Protein AF-0000000077597135 (afdb_homodimer)

Nearest PDB structures (foldseek):
  3i85-assembly1_A  TM=4.875E-01  e=4.427E-01  Homo sapiens
  2wvx-assembly2_B  TM=2.651E-01  e=6.153E-01  Bacteroides thetaiotaomicron VPI-5482
  4crp-assembly1_A  TM=3.997E-01  e=6.877E+00  Homo sapiens
  2wzs-assembly4_D  TM=1.995E-01  e=1.008E+00  Bacteroides thetaiotaomicron VPI-5482
  7n3t-assembly1_A  TM=2.647E-01  e=4.948E+00  Homo sapiens

Structure (mmCIF, N/CA/C/O backbone):
data_AF-0000000077597135-model_v1
#
loop_
_entity.id
_entity.type
_entity.pdbx_description
1 polymer 'Uncharacterized protein'
#
loop_
_atom_site.group_PDB
_atom_site.id
_atom_site.type_symbol
_atom_site.label_atom_id
_atom_site.label_alt_id
_atom_site.label_comp_id
_atom_site.label_asym_id
_atom_site.label_entity_id
_atom_site.label_seq_id
_atom_site.pdbx_PDB_ins_code
_atom_site.Cartn_x
_atom_site.Cartn_y
_atom_site.Cartn_z
_atom_site.occupancy
_atom_site.B_iso_or_equiv
_atom_site.auth_seq_id
_atom_site.auth_comp_id
_atom_site.auth_asym_id
_atom_site.auth_atom_id
_atom_site.pdbx_PDB_model_num
ATOM 1 N N . MET A 1 1 ? 8.07 -33.656 -17.906 1 33.97 1 MET A N 1
ATOM 2 C CA . MET A 1 1 ? 7.16 -32.625 -17.469 1 33.97 1 MET A CA 1
ATOM 3 C C . MET A 1 1 ? 7.258 -32.406 -15.953 1 33.97 1 MET A C 1
ATOM 5 O O . MET A 1 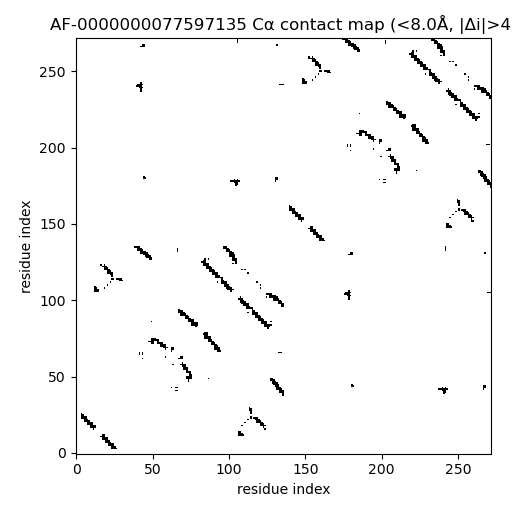1 ? 6.875 -33.281 -15.18 1 33.97 1 MET A O 1
ATOM 9 N N . SER A 1 2 ? 8.336 -31.828 -15.367 1 39.75 2 SER A N 1
ATOM 10 C CA . SER A 1 2 ? 8.602 -31.781 -13.938 1 39.75 2 SER A CA 1
ATOM 11 C C . SER A 1 2 ? 7.395 -31.25 -13.164 1 39.75 2 SER A C 1
ATOM 13 O O . SER A 1 2 ? 6.871 -30.188 -13.484 1 39.75 2 SER A O 1
ATOM 15 N N . THR A 1 3 ? 6.43 -32.031 -12.875 1 44.88 3 THR A N 1
ATOM 16 C CA . THR A 1 3 ? 5.18 -31.719 -12.195 1 44.88 3 THR A CA 1
ATOM 17 C C . THR A 1 3 ? 5.43 -30.844 -10.969 1 44.88 3 THR A C 1
ATOM 19 O O . THR A 1 3 ? 6.043 -31.297 -10 1 44.88 3 THR A O 1
ATOM 22 N N . ASP A 1 4 ? 5.664 -29.578 -11.195 1 57.22 4 ASP A N 1
ATOM 23 C CA . ASP A 1 4 ? 5.969 -28.766 -10.016 1 57.22 4 ASP A CA 1
ATOM 24 C C . ASP A 1 4 ? 5.004 -29.078 -8.875 1 57.22 4 ASP A C 1
ATOM 26 O O . ASP A 1 4 ? 3.789 -29.094 -9.07 1 57.22 4 ASP A O 1
ATOM 30 N N . ASP A 1 5 ? 5.516 -29.75 -7.957 1 81.44 5 ASP A N 1
ATOM 31 C CA . ASP A 1 5 ? 4.754 -29.953 -6.73 1 81.44 5 ASP A CA 1
ATOM 32 C C . ASP A 1 5 ? 4.434 -28.625 -6.051 1 81.44 5 ASP A C 1
ATOM 34 O O . ASP A 1 5 ? 5.211 -27.672 -6.145 1 81.44 5 ASP A O 1
ATOM 38 N N . PHE A 1 6 ? 3.195 -28.297 -5.867 1 87.25 6 PHE A N 1
ATOM 39 C CA . PHE A 1 6 ? 2.771 -27.094 -5.172 1 87.25 6 PHE A CA 1
ATOM 40 C C . PHE A 1 6 ? 2.332 -27.406 -3.75 1 87.25 6 PHE A C 1
ATOM 42 O O . PHE A 1 6 ? 1.873 -28.516 -3.469 1 87.25 6 PHE A O 1
ATOM 49 N N . GLN A 1 7 ? 2.67 -26.453 -2.934 1 90.06 7 GLN A N 1
ATOM 50 C CA . GLN A 1 7 ? 2.164 -26.5 -1.566 1 90.06 7 GLN A CA 1
ATOM 51 C C . GLN A 1 7 ? 1.221 -25.328 -1.296 1 90.06 7 GLN A C 1
ATOM 53 O O . GLN A 1 7 ? 1.381 -24.25 -1.868 1 90.06 7 GLN A O 1
ATOM 58 N N . THR A 1 8 ? 0.261 -25.594 -0.458 1 93.06 8 THR A N 1
ATOM 59 C CA . THR A 1 8 ? -0.712 -24.562 -0.101 1 93.06 8 THR A CA 1
ATOM 60 C C . THR A 1 8 ? -0.617 -24.219 1.383 1 93.06 8 THR A C 1
ATOM 62 O O . THR A 1 8 ? -0.388 -25.109 2.215 1 93.06 8 THR A O 1
ATOM 65 N N . GLU A 1 9 ? -0.699 -22.984 1.687 1 93.75 9 GLU A N 1
ATOM 66 C CA . GLU A 1 9 ? -0.714 -22.469 3.055 1 93.75 9 GLU A CA 1
ATOM 67 C C . GLU A 1 9 ? -1.847 -21.469 3.256 1 93.75 9 GLU A C 1
ATOM 69 O O . GLU A 1 9 ? -2.115 -20.641 2.379 1 93.75 9 GLU A O 1
ATOM 74 N N . THR A 1 10 ? -2.543 -21.562 4.398 1 95.62 10 THR A N 1
ATOM 75 C CA . THR A 1 10 ? -3.58 -20.594 4.742 1 95.62 10 THR A CA 1
ATOM 76 C C . THR A 1 10 ? -3.066 -19.594 5.766 1 95.62 10 THR A C 1
ATOM 78 O O . THR A 1 10 ? -2.342 -19.953 6.695 1 95.62 10 THR A O 1
ATOM 81 N N . ALA A 1 11 ? -3.395 -18.375 5.594 1 95.75 11 ALA A N 1
ATOM 82 C CA . ALA A 1 11 ? -2.982 -17.281 6.477 1 95.75 11 ALA A CA 1
ATOM 83 C C . ALA A 1 11 ? -4.109 -16.266 6.668 1 95.75 11 ALA A C 1
ATOM 85 O O . ALA A 1 11 ? -5.156 -16.375 6.02 1 95.75 11 ALA A O 1
ATOM 86 N N . LEU A 1 12 ? -3.959 -15.344 7.621 1 95.81 12 LEU A N 1
ATOM 87 C CA . LEU A 1 12 ? -4.867 -14.227 7.816 1 95.81 12 LEU A CA 1
ATOM 88 C C . LEU A 1 12 ? -4.289 -12.945 7.223 1 95.81 12 LEU A C 1
ATOM 90 O O . LEU A 1 12 ? -3.092 -12.68 7.359 1 95.81 12 LEU A O 1
ATOM 94 N N . SER A 1 13 ? -5.16 -12.227 6.543 1 95.94 13 SER A N 1
ATOM 95 C CA . SER A 1 13 ? -4.766 -10.93 6 1 95.94 13 SER A CA 1
ATOM 96 C C . SER A 1 13 ? -4.664 -9.875 7.102 1 95.94 13 SER A C 1
ATOM 98 O O . SER A 1 13 ? -4.918 -10.172 8.273 1 95.94 13 SER A O 1
ATOM 100 N N . SER A 1 14 ? -4.203 -8.602 6.676 1 93.38 14 SER A N 1
ATOM 101 C CA . SER A 1 14 ? -4.043 -7.52 7.645 1 93.38 14 SER A CA 1
ATOM 102 C C . SER A 1 14 ? -5.379 -7.137 8.273 1 93.38 14 SER A C 1
ATOM 104 O O . SER A 1 14 ? -5.418 -6.562 9.359 1 93.38 14 SER A O 1
ATOM 106 N N . LYS A 1 15 ? -6.516 -7.398 7.598 1 93.75 15 LYS A N 1
ATOM 107 C CA . LYS A 1 15 ? -7.832 -7.074 8.133 1 93.75 15 LYS A CA 1
ATOM 108 C C . LYS A 1 15 ? -8.508 -8.305 8.727 1 93.75 15 LYS A C 1
ATOM 110 O O . LYS A 1 15 ? -9.711 -8.289 9.008 1 93.75 15 LYS A O 1
ATOM 115 N N . GLY A 1 16 ? -7.801 -9.391 8.742 1 95.12 16 GLY A N 1
ATOM 116 C CA . GLY A 1 16 ? -8.273 -10.578 9.438 1 95.12 16 GLY A CA 1
ATOM 117 C C . GLY A 1 16 ? -9.023 -11.539 8.531 1 95.12 16 GLY A C 1
ATOM 118 O O . GLY A 1 16 ? -9.664 -12.477 9.008 1 95.12 16 GLY A O 1
ATOM 119 N N . ASN A 1 17 ? -9.016 -11.359 7.297 1 95.5 17 ASN A N 1
ATOM 120 C CA . ASN A 1 17 ? -9.641 -12.281 6.355 1 95.5 17 ASN A CA 1
ATOM 121 C C . ASN A 1 17 ? -8.719 -13.445 6.012 1 95.5 17 ASN A C 1
ATOM 123 O O . ASN A 1 17 ? -7.523 -13.25 5.773 1 95.5 17 ASN A O 1
ATOM 127 N N . GLU A 1 18 ? -9.273 -14.609 6.027 1 96.06 18 GLU A N 1
ATOM 128 C CA . GLU A 1 18 ? -8.492 -15.773 5.629 1 96.06 18 GLU A CA 1
ATOM 129 C C . GLU A 1 18 ? -8.164 -15.734 4.137 1 96.06 18 GLU A C 1
ATOM 131 O O . GLU A 1 18 ? -9.008 -15.359 3.322 1 96.06 18 GLU A O 1
ATOM 136 N N . TYR A 1 19 ? -6.984 -16.094 3.766 1 97.75 19 TYR A N 1
ATOM 137 C CA . TYR A 1 19 ? -6.574 -16.266 2.377 1 97.75 19 TYR A CA 1
ATOM 138 C C . TYR A 1 19 ? -5.59 -17.422 2.244 1 97.75 19 TYR A C 1
ATOM 140 O O . TYR A 1 19 ? -5.039 -17.891 3.24 1 97.75 19 TYR A O 1
ATOM 148 N N . THR A 1 20 ? -5.469 -17.984 1.049 1 97.19 20 THR A N 1
ATOM 149 C CA . THR A 1 20 ? -4.652 -19.172 0.819 1 97.19 20 THR A CA 1
ATOM 150 C C . THR A 1 20 ? -3.57 -18.891 -0.221 1 97.19 20 THR A C 1
ATOM 152 O O . THR A 1 20 ? -3.842 -18.281 -1.258 1 97.19 20 THR A O 1
ATOM 155 N N . ILE A 1 21 ? -2.365 -19.297 0.058 1 97 21 ILE A N 1
ATOM 156 C CA . ILE A 1 21 ? -1.214 -19.156 -0.825 1 97 21 ILE A CA 1
ATOM 157 C C . ILE A 1 21 ? -0.826 -20.516 -1.405 1 97 21 ILE A C 1
ATOM 159 O O . ILE A 1 21 ? -0.807 -21.516 -0.691 1 97 21 ILE A O 1
ATOM 163 N N . THR A 1 22 ? -0.565 -20.562 -2.654 1 95.38 22 THR A N 1
ATOM 164 C CA . THR A 1 22 ? -0.023 -21.734 -3.334 1 95.38 22 THR A CA 1
ATOM 165 C C . THR A 1 22 ? 1.339 -21.422 -3.947 1 95.38 22 THR A C 1
ATOM 167 O O . THR A 1 22 ? 1.481 -20.453 -4.691 1 95.38 22 THR A O 1
ATOM 170 N N . ARG A 1 23 ? 2.34 -22.172 -3.607 1 92.88 23 ARG A N 1
ATOM 171 C CA . ARG A 1 23 ? 3.709 -21.953 -4.059 1 92.88 23 ARG A CA 1
ATOM 172 C C . ARG A 1 23 ? 4.305 -23.25 -4.633 1 92.88 23 ARG A C 1
ATOM 174 O O . ARG A 1 23 ? 3.947 -24.344 -4.211 1 92.88 23 ARG A O 1
ATOM 181 N N . PRO A 1 24 ? 5.184 -23.094 -5.621 1 89.25 24 PRO A N 1
ATOM 182 C CA . PRO A 1 24 ? 5.895 -24.297 -6.074 1 89.25 24 PRO A CA 1
ATOM 183 C C . PRO A 1 24 ? 6.844 -24.844 -5.016 1 89.25 24 PRO A C 1
ATOM 185 O O . PRO A 1 24 ? 7.359 -24.094 -4.188 1 89.25 24 PRO A O 1
ATOM 188 N N . VAL A 1 25 ? 6.855 -26.234 -5.016 1 79.94 25 VAL A N 1
ATOM 189 C CA . VAL A 1 25 ? 7.793 -26.891 -4.117 1 79.94 25 VAL A CA 1
ATOM 190 C C . VAL A 1 25 ? 8.789 -27.719 -4.93 1 79.94 25 VAL A C 1
ATOM 192 O O . VAL A 1 25 ? 8.508 -28.094 -6.074 1 79.94 25 VAL A O 1
ATOM 195 N N . GLY A 1 26 ? 10.016 -28.156 -4.371 1 71.5 26 GLY A N 1
ATOM 196 C CA . GLY A 1 26 ? 10.953 -29.109 -4.918 1 71.5 26 GLY A CA 1
ATOM 197 C C . GLY A 1 26 ? 11.992 -28.484 -5.828 1 71.5 26 GLY A C 1
ATOM 198 O O . GLY A 1 26 ? 12.953 -29.141 -6.23 1 71.5 26 GLY A O 1
ATOM 199 N N . GLY A 1 27 ? 11.672 -27.391 -6.301 1 59.47 27 GLY A N 1
ATOM 200 C CA . GLY A 1 27 ? 12.75 -26.828 -7.098 1 59.47 27 GLY A CA 1
ATOM 201 C C . GLY A 1 27 ? 13.93 -26.359 -6.266 1 59.47 27 GLY A C 1
ATOM 202 O O . GLY A 1 27 ? 13.883 -26.422 -5.035 1 59.47 27 GLY A O 1
ATOM 203 N N . GLU A 1 28 ? 15.062 -26.609 -6.785 1 52.44 28 GLU A N 1
ATOM 204 C CA . GLU A 1 28 ? 16.219 -26.078 -6.082 1 52.44 28 GLU A CA 1
ATOM 205 C C . GLU A 1 28 ? 15.914 -24.734 -5.434 1 52.44 28 GLU A C 1
ATOM 207 O O . GLU A 1 28 ? 15.445 -23.812 -6.109 1 52.44 28 GLU A O 1
ATOM 212 N N . VAL A 1 29 ? 15.242 -25.047 -4.172 1 51.66 29 VAL A N 1
ATOM 213 C CA . VAL A 1 29 ? 15.258 -23.781 -3.461 1 51.66 29 VAL A CA 1
ATOM 214 C C . VAL A 1 29 ? 16.531 -23.016 -3.797 1 51.66 29 VAL A C 1
ATOM 216 O O . VAL A 1 29 ? 17.641 -23.547 -3.666 1 51.66 29 VAL A O 1
ATOM 219 N N . VAL A 1 30 ? 16.5 -22.672 -4.938 1 42.66 30 VAL A N 1
ATOM 220 C CA . VAL A 1 30 ? 17.719 -21.906 -5.148 1 42.66 30 VAL A CA 1
ATOM 221 C C . VAL A 1 30 ? 17.969 -20.969 -3.957 1 42.66 30 VAL A C 1
ATOM 223 O O . VAL A 1 30 ? 17.141 -20.094 -3.672 1 42.66 30 VAL A O 1
ATOM 226 N N . ASN A 1 31 ? 18.109 -21.797 -2.863 1 40.84 31 ASN A N 1
ATOM 227 C CA . ASN A 1 31 ? 18.672 -20.938 -1.812 1 40.84 31 ASN A CA 1
ATOM 228 C C . ASN A 1 31 ? 19.578 -19.859 -2.387 1 40.84 31 ASN A C 1
ATOM 230 O O . ASN A 1 31 ? 20.672 -19.625 -1.881 1 40.84 31 ASN A O 1
ATOM 234 N N . SER A 1 32 ? 19.719 -20.156 -3.713 1 37.94 32 SER A N 1
ATOM 235 C CA . SER A 1 32 ? 20.688 -19.125 -4.086 1 37.94 32 SER A CA 1
ATOM 236 C C . SER A 1 32 ? 20.406 -17.812 -3.344 1 37.94 32 SER A C 1
ATOM 238 O O . SER A 1 32 ? 19.422 -17.125 -3.623 1 37.94 32 SER A O 1
ATOM 240 N N . PHE A 1 33 ? 20.375 -18.016 -2.076 1 37.28 33 PHE A N 1
ATOM 241 C CA . PHE A 1 33 ? 20.781 -16.766 -1.444 1 37.28 33 PHE A CA 1
ATOM 242 C C . PHE A 1 33 ? 21.688 -15.969 -2.363 1 37.28 33 PHE A C 1
ATOM 244 O O . PHE A 1 33 ? 22.875 -15.797 -2.076 1 37.28 33 PHE A O 1
ATOM 251 N N . SER A 1 34 ? 22.031 -16.734 -3.551 1 37.62 34 SER A N 1
ATOM 252 C CA . SER A 1 34 ? 23.109 -16.094 -4.293 1 37.62 34 SER A CA 1
ATOM 253 C C . SER A 1 34 ? 23.234 -14.617 -3.924 1 37.62 34 SER A C 1
ATOM 255 O O . SER A 1 34 ? 22.359 -14.062 -3.26 1 37.62 34 SER A O 1
ATOM 257 N N . SER A 1 35 ? 24.062 -14.008 -4.977 1 34.12 35 SER A N 1
ATOM 258 C CA . SER A 1 35 ? 24.609 -12.664 -4.84 1 34.12 35 SER A CA 1
ATOM 259 C C . SER A 1 35 ? 23.578 -11.711 -4.234 1 34.12 35 SER A C 1
ATOM 261 O O . SER A 1 35 ? 22.391 -11.844 -4.484 1 34.12 35 SER A O 1
ATOM 263 N N . SER A 1 36 ? 23.75 -11.43 -3.043 1 35.81 36 SER A N 1
ATOM 264 C CA . SER A 1 36 ? 23.375 -10.18 -2.391 1 35.81 36 SER A CA 1
ATOM 265 C C . SER A 1 36 ? 22.797 -9.188 -3.393 1 35.81 36 SER A C 1
ATOM 267 O O . SER A 1 36 ? 22.922 -7.977 -3.211 1 35.81 36 SER A O 1
ATOM 269 N N . ASN A 1 37 ? 22.844 -9.586 -4.562 1 43.38 37 ASN A N 1
ATOM 270 C CA . ASN A 1 37 ? 22.375 -8.422 -5.312 1 43.38 37 ASN A CA 1
ATOM 271 C C . ASN A 1 37 ? 21.156 -7.777 -4.656 1 43.38 37 ASN A C 1
ATOM 273 O O . ASN A 1 37 ? 20.156 -8.445 -4.426 1 43.38 37 ASN A O 1
ATOM 277 N N . SER A 1 38 ? 21.438 -7.027 -3.662 1 56.75 38 SER A N 1
ATOM 278 C CA . SER A 1 38 ? 20.797 -6.121 -2.715 1 56.75 38 SER A CA 1
ATOM 279 C C . SER A 1 38 ? 19.406 -5.723 -3.189 1 56.75 38 SER A C 1
ATOM 281 O O . SER A 1 38 ? 19.234 -4.719 -3.887 1 56.75 38 SER A O 1
ATOM 283 N N . LYS A 1 39 ? 18.625 -6.828 -3.436 1 80.81 39 LYS A N 1
ATOM 284 C CA . LYS A 1 39 ? 17.266 -6.43 -3.803 1 80.81 39 LYS A CA 1
ATOM 285 C C . LYS A 1 39 ? 16.797 -5.246 -2.959 1 80.81 39 LYS A C 1
ATOM 287 O O . LYS A 1 39 ? 16.969 -5.242 -1.738 1 80.81 39 LYS A O 1
ATOM 292 N N . GLU A 1 40 ? 16.5 -4.289 -3.736 1 92.06 40 GLU A N 1
ATOM 293 C CA . GLU A 1 40 ? 15.984 -3.102 -3.064 1 92.06 40 GLU A CA 1
ATOM 294 C C . GLU A 1 40 ? 14.5 -3.254 -2.738 1 92.06 40 GLU A C 1
ATOM 296 O O . GLU A 1 40 ? 13.727 -3.734 -3.566 1 92.06 40 GLU A O 1
ATOM 301 N N . ASN A 1 41 ? 14.195 -3.012 -1.422 1 96.19 41 ASN A N 1
ATOM 302 C CA . ASN A 1 41 ? 12.773 -2.926 -1.103 1 96.19 41 ASN A CA 1
ATOM 303 C C . ASN A 1 41 ? 12.047 -1.97 -2.041 1 96.19 41 ASN A C 1
ATOM 305 O O . ASN A 1 41 ? 12.641 -1.019 -2.551 1 96.19 41 ASN A O 1
ATOM 309 N N . PHE A 1 42 ? 10.789 -2.252 -2.27 1 98.12 42 PHE A N 1
ATOM 310 C CA . PHE A 1 42 ? 10.07 -1.408 -3.221 1 98.12 42 PHE A CA 1
ATOM 311 C C . PHE A 1 42 ? 8.609 -1.25 -2.814 1 98.12 42 PHE A C 1
ATOM 313 O O . PHE A 1 42 ? 8.102 -2.018 -1.995 1 98.12 42 PHE A O 1
ATOM 320 N N . GLY A 1 43 ? 7.988 -0.273 -3.293 1 98.56 43 GLY A N 1
ATOM 321 C CA . GLY A 1 43 ? 6.551 -0.066 -3.406 1 98.56 43 GLY A CA 1
ATOM 322 C C . GLY A 1 43 ? 6.133 0.464 -4.766 1 98.56 43 GLY A C 1
ATOM 323 O O . GLY A 1 43 ? 6.746 1.395 -5.289 1 98.56 43 GLY A O 1
ATOM 324 N N . ILE A 1 44 ? 5.09 -0.165 -5.324 1 98.81 44 ILE A N 1
ATOM 325 C CA . ILE A 1 44 ? 4.688 0.256 -6.664 1 98.81 44 ILE A CA 1
ATOM 326 C C . ILE A 1 44 ? 3.172 0.137 -6.809 1 98.81 44 ILE A C 1
ATOM 328 O O . ILE A 1 44 ? 2.572 -0.836 -6.344 1 98.81 44 ILE A O 1
ATOM 332 N N . SER A 1 45 ? 2.594 1.171 -7.383 1 98.75 45 SER A N 1
ATOM 333 C CA . SER A 1 45 ? 1.171 1.136 -7.703 1 98.75 45 SER A CA 1
ATOM 334 C C . SER A 1 45 ? 0.902 0.289 -8.945 1 98.75 45 SER A C 1
ATOM 336 O O . SER A 1 45 ? 1.662 0.34 -9.914 1 98.75 45 SER A O 1
ATOM 338 N N . VAL A 1 46 ? -0.153 -0.436 -8.906 1 98.75 46 VAL A N 1
ATOM 339 C CA . VAL A 1 46 ? -0.657 -1.205 -10.039 1 98.75 46 VAL A CA 1
ATOM 340 C C . VAL A 1 46 ? -2.176 -1.067 -10.125 1 98.75 46 VAL A C 1
ATOM 342 O O . VAL A 1 46 ? -2.795 -0.421 -9.281 1 98.75 46 VAL A O 1
ATOM 345 N N . VAL A 1 47 ? -2.754 -1.465 -11.219 1 98.25 47 VAL A N 1
ATOM 346 C CA . VAL A 1 47 ? -4.195 -1.632 -11.359 1 98.25 47 VAL A CA 1
ATOM 347 C C . VAL A 1 47 ? -4.5 -2.986 -11.992 1 98.25 47 VAL A C 1
ATOM 349 O O . VAL A 1 47 ? -4.559 -3.105 -13.219 1 98.25 47 VAL A O 1
ATOM 352 N N . TRP A 1 48 ? -4.574 -3.943 -11.172 1 98.31 48 TRP A N 1
ATOM 353 C CA . TRP A 1 48 ? -4.898 -5.293 -11.617 1 98.31 48 TRP A CA 1
ATOM 354 C C . TRP A 1 48 ? -6.352 -5.641 -11.297 1 98.31 48 TRP A C 1
ATOM 356 O O . TRP A 1 48 ? -6.668 -6.008 -10.164 1 98.31 48 TRP A O 1
ATOM 366 N N . LYS A 1 49 ? -7.18 -5.641 -12.25 1 97.81 49 LYS A N 1
ATOM 367 C CA . LYS A 1 49 ? -8.609 -5.898 -12.094 1 97.81 49 LYS A CA 1
ATOM 368 C C . LYS A 1 49 ? -8.922 -7.379 -12.289 1 97.81 49 LYS A C 1
ATOM 370 O O . LYS A 1 49 ? -8.297 -8.055 -13.109 1 97.81 49 LYS A O 1
ATOM 375 N N . PRO A 1 50 ? -9.883 -7.789 -11.492 1 96.94 50 PRO A N 1
ATOM 376 C CA . PRO A 1 50 ? -10.336 -9.156 -11.766 1 96.94 50 PRO A CA 1
ATOM 377 C C . PRO A 1 50 ? -10.812 -9.344 -13.203 1 96.94 50 PRO A C 1
ATOM 379 O O . PRO A 1 50 ? -11.453 -8.453 -13.766 1 96.94 50 PRO A O 1
ATOM 382 N N . GLN A 1 51 ? -10.383 -10.43 -13.742 1 92.38 51 GLN A N 1
ATOM 383 C CA . GLN A 1 51 ? -10.734 -10.766 -15.117 1 92.38 51 GLN A CA 1
ATOM 384 C C . GLN A 1 51 ? -11.703 -11.945 -15.164 1 92.38 51 GLN A C 1
ATOM 386 O O . GLN A 1 51 ? -11.734 -12.766 -14.242 1 92.38 51 GLN A O 1
ATOM 391 N N . GLY A 1 52 ? -12.531 -11.93 -16.172 1 82.62 52 GLY A N 1
ATOM 392 C CA . GLY A 1 52 ? -13.383 -13.078 -16.406 1 82.62 52 GLY A CA 1
ATOM 393 C C . GLY A 1 52 ? -12.648 -14.242 -17.047 1 82.62 52 GLY A C 1
ATOM 394 O O . GLY A 1 52 ? -13.078 -15.391 -16.938 1 82.62 52 GLY A O 1
ATOM 395 N N . SER A 1 53 ? -11.539 -13.836 -17.703 1 78.06 53 SER A N 1
ATOM 396 C CA . SER A 1 53 ? -10.766 -14.867 -18.391 1 78.06 53 SER A CA 1
ATOM 397 C C . SER A 1 53 ? -9.492 -15.203 -17.625 1 78.06 53 SER A C 1
ATOM 399 O O . SER A 1 53 ? -9 -14.391 -16.844 1 78.06 53 SER A O 1
ATOM 401 N N . ALA A 1 54 ? -9.062 -16.391 -17.859 1 81.19 54 ALA A N 1
ATOM 402 C CA . ALA A 1 54 ? -7.859 -16.891 -17.188 1 81.19 54 ALA A CA 1
ATOM 403 C C . ALA A 1 54 ? -6.621 -16.656 -18.047 1 81.19 54 ALA A C 1
ATOM 405 O O . ALA A 1 54 ? -5.707 -17.484 -18.062 1 81.19 54 ALA A O 1
ATOM 406 N N . GLU A 1 55 ? -6.637 -15.547 -18.781 1 93.56 55 GLU A N 1
ATOM 407 C CA . GLU A 1 55 ? -5.449 -15.289 -19.594 1 93.56 55 GLU A CA 1
ATOM 408 C C . GLU A 1 55 ? -4.402 -14.508 -18.812 1 93.56 55 GLU A C 1
ATOM 410 O O . GLU A 1 55 ? -4.738 -13.594 -18.062 1 93.56 55 GLU A O 1
ATOM 415 N N . TRP A 1 56 ? -3.188 -14.945 -19.031 1 97.56 56 TRP A N 1
ATOM 416 C CA . TRP A 1 56 ? -2.064 -14.219 -18.453 1 97.56 56 TRP A CA 1
ATOM 417 C C . TRP A 1 56 ? -1.905 -12.844 -19.109 1 97.56 56 TRP A C 1
ATOM 419 O O . TRP A 1 56 ? -2.041 -12.711 -20.312 1 97.56 56 TRP A O 1
ATOM 429 N N . ILE A 1 57 ? -1.617 -11.844 -18.344 1 97.44 57 ILE A N 1
ATOM 430 C CA . ILE A 1 57 ? -1.294 -10.492 -18.781 1 97.44 57 ILE A CA 1
ATOM 431 C C . ILE A 1 57 ? 0.167 -10.18 -18.469 1 97.44 57 ILE A C 1
ATOM 433 O O . ILE A 1 57 ? 0.606 -10.336 -17.328 1 97.44 57 ILE A O 1
ATOM 437 N N . HIS A 1 58 ? 0.929 -9.805 -19.438 1 98.19 58 HIS A N 1
ATOM 438 C CA . HIS A 1 58 ? 2.311 -9.398 -19.203 1 98.19 58 HIS A CA 1
ATOM 439 C C . HIS A 1 58 ? 2.375 -8.023 -18.547 1 98.19 58 HIS A C 1
ATOM 441 O O . HIS A 1 58 ? 1.665 -7.105 -18.953 1 98.19 58 HIS A O 1
ATOM 447 N N . THR A 1 59 ? 3.221 -7.949 -17.531 1 98.38 59 THR A N 1
ATOM 448 C CA . THR A 1 59 ? 3.334 -6.684 -16.812 1 98.38 59 THR A CA 1
ATOM 449 C C . THR A 1 59 ? 4.164 -5.684 -17.625 1 98.38 59 THR A C 1
ATOM 451 O O . THR A 1 59 ? 5.035 -6.078 -18.406 1 98.38 59 THR A O 1
ATOM 454 N N . PRO A 1 60 ? 3.867 -4.375 -17.453 1 98.12 60 PRO A N 1
ATOM 455 C CA . PRO A 1 60 ? 4.738 -3.377 -18.078 1 98.12 60 PRO A CA 1
ATOM 456 C C . PRO A 1 60 ? 6.168 -3.426 -17.531 1 98.12 60 PRO A C 1
ATOM 458 O O . PRO A 1 60 ? 6.414 -4 -16.469 1 98.12 60 PRO A O 1
ATOM 461 N N . GLN A 1 61 ? 7.098 -2.877 -18.266 1 97.62 61 GLN A N 1
ATOM 462 C CA . GLN A 1 61 ? 8.523 -2.906 -17.953 1 97.62 61 GLN A CA 1
ATOM 463 C C . GLN A 1 61 ? 8.789 -2.4 -16.531 1 97.62 61 GLN A C 1
ATOM 465 O O . GLN A 1 61 ? 9.633 -2.945 -15.828 1 97.62 61 GLN A O 1
ATOM 470 N N . GLU A 1 62 ? 8.094 -1.354 -16.156 1 97.62 62 GLU A N 1
ATOM 471 C CA . GLU A 1 62 ? 8.297 -0.763 -14.836 1 97.62 62 GLU A CA 1
ATOM 472 C C . GLU A 1 62 ? 8.016 -1.771 -13.727 1 97.62 62 GLU A C 1
ATOM 474 O O . GLU A 1 62 ? 8.758 -1.855 -12.75 1 97.62 62 GLU A O 1
ATOM 479 N N . VAL A 1 63 ? 6.938 -2.512 -13.844 1 98.38 63 VAL A N 1
ATOM 480 C CA . VAL A 1 63 ? 6.582 -3.514 -12.844 1 98.38 63 VAL A CA 1
ATOM 481 C C . VAL A 1 63 ? 7.609 -4.641 -12.852 1 98.38 63 VAL A C 1
ATOM 483 O O . VAL A 1 63 ? 8.023 -5.121 -11.789 1 98.38 63 VAL A O 1
ATOM 486 N N . HIS A 1 64 ? 8 -5.055 -14.008 1 96.94 64 HIS A N 1
ATOM 487 C CA . HIS A 1 64 ? 9.023 -6.086 -14.125 1 96.94 64 HIS A CA 1
ATOM 488 C C . HIS A 1 64 ? 10.305 -5.672 -13.406 1 96.94 64 HIS A C 1
ATOM 490 O O . HIS A 1 64 ? 10.836 -6.422 -12.586 1 96.94 64 HIS A O 1
ATOM 496 N N . GLU A 1 65 ? 10.766 -4.492 -13.672 1 96.69 65 GLU A N 1
ATOM 497 C CA . GLU A 1 65 ? 12.039 -4.02 -13.156 1 96.69 65 GLU A CA 1
ATOM 498 C C . GLU A 1 65 ? 11.961 -3.76 -11.648 1 96.69 65 GLU A C 1
ATOM 500 O O . GLU A 1 65 ? 12.922 -4.012 -10.922 1 96.69 65 GLU A O 1
ATOM 505 N N . THR A 1 66 ? 10.82 -3.23 -11.242 1 97.69 66 THR A N 1
ATOM 506 C CA . THR A 1 66 ? 10.688 -2.828 -9.844 1 97.69 66 THR A CA 1
ATOM 507 C C . THR A 1 66 ? 10.305 -4.02 -8.969 1 97.69 66 THR A C 1
ATOM 509 O O . THR A 1 66 ? 10.93 -4.27 -7.938 1 97.69 66 THR A O 1
ATOM 512 N N . ALA A 1 67 ? 9.328 -4.801 -9.375 1 98.25 67 ALA A N 1
ATOM 513 C CA . ALA A 1 67 ? 8.734 -5.828 -8.523 1 98.25 67 ALA A CA 1
ATOM 514 C C . ALA A 1 67 ? 9.172 -7.223 -8.961 1 98.25 67 ALA A C 1
ATOM 516 O O . ALA A 1 67 ? 8.875 -8.211 -8.289 1 98.25 67 ALA A O 1
ATOM 517 N N . ALA A 1 68 ? 9.805 -7.332 -10.133 1 97.88 68 ALA A N 1
ATOM 518 C CA . ALA A 1 68 ? 10.266 -8.609 -10.672 1 97.88 68 ALA A CA 1
ATOM 519 C C . ALA A 1 68 ? 9.094 -9.562 -10.898 1 97.88 68 ALA A C 1
ATOM 521 O O . ALA A 1 68 ? 9.211 -10.766 -10.672 1 97.88 68 ALA A O 1
ATOM 522 N N . ILE A 1 69 ? 7.98 -9.031 -11.234 1 98.06 69 ILE A N 1
ATOM 523 C CA . ILE A 1 69 ? 6.828 -9.812 -11.664 1 98.06 69 ILE A CA 1
ATOM 524 C C . ILE A 1 69 ? 6.617 -9.641 -13.164 1 98.06 69 ILE A C 1
ATOM 526 O O . ILE A 1 69 ? 6.418 -8.523 -13.648 1 98.06 69 ILE A O 1
ATOM 530 N N . THR A 1 70 ? 6.633 -10.695 -13.891 1 98.56 70 THR A N 1
ATOM 531 C CA . THR A 1 70 ? 6.664 -10.586 -15.352 1 98.56 70 THR A CA 1
ATOM 532 C C . THR A 1 70 ? 5.258 -10.727 -15.93 1 98.56 70 THR A C 1
ATOM 534 O O . THR A 1 70 ? 4.988 -10.258 -17.031 1 98.56 70 THR A O 1
ATOM 537 N N . ARG A 1 71 ? 4.395 -11.406 -15.219 1 98.44 71 ARG A N 1
ATOM 538 C CA . ARG A 1 71 ? 3.014 -11.586 -15.648 1 98.44 71 ARG A CA 1
ATOM 539 C C . ARG A 1 71 ? 2.104 -11.906 -14.469 1 98.44 71 ARG A C 1
ATOM 541 O O . ARG A 1 71 ? 2.574 -12.344 -13.422 1 98.44 71 ARG A O 1
ATOM 548 N N . TYR A 1 72 ? 0.83 -11.656 -14.734 1 98.31 72 TYR A N 1
ATOM 549 C CA . TYR A 1 72 ? -0.185 -11.953 -13.727 1 98.31 72 TYR A CA 1
ATOM 550 C C . TYR A 1 72 ? -1.512 -12.32 -14.383 1 98.31 72 TYR A C 1
ATOM 552 O O . TYR A 1 72 ? -1.706 -12.078 -15.578 1 98.31 72 TYR A O 1
ATOM 560 N N . LYS A 1 73 ? -2.359 -12.906 -13.688 1 97.62 73 LYS A N 1
ATOM 561 C CA . LYS A 1 73 ? -3.783 -13.023 -13.984 1 97.62 73 LYS A CA 1
ATOM 562 C C . LYS A 1 73 ? -4.613 -13.023 -12.703 1 97.62 73 LYS A C 1
ATOM 564 O O . LYS A 1 73 ? -4.281 -13.727 -11.742 1 97.62 73 LYS A O 1
ATOM 569 N N . LEU A 1 74 ? -5.578 -12.219 -12.68 1 98.12 74 LEU A N 1
ATOM 570 C CA . LEU A 1 74 ? -6.508 -12.133 -11.562 1 98.12 74 LEU A CA 1
ATOM 571 C C . LEU A 1 74 ? -7.887 -12.648 -11.961 1 98.12 74 LEU A C 1
ATOM 573 O O . LEU A 1 74 ? -8.641 -11.953 -12.656 1 98.12 74 LEU A O 1
ATOM 577 N N . VAL A 1 75 ? -8.188 -13.797 -11.461 1 97.38 75 VAL A N 1
ATOM 578 C CA . VAL A 1 75 ? -9.398 -14.492 -11.867 1 97.38 75 VAL A CA 1
ATOM 579 C C . VAL A 1 75 ? -10.508 -14.242 -10.852 1 97.38 75 VAL A C 1
ATOM 581 O O . VAL A 1 75 ? -10.297 -14.406 -9.641 1 97.38 75 VAL A O 1
ATOM 584 N N . GLN A 1 76 ? -11.586 -13.852 -11.383 1 96.56 76 GLN A N 1
ATOM 585 C CA . GLN A 1 76 ? -12.766 -13.695 -10.547 1 96.56 76 GLN A CA 1
ATOM 586 C C . GLN A 1 76 ? -13.578 -14.984 -10.492 1 96.56 76 GLN A C 1
ATOM 588 O O . GLN A 1 76 ? -13.781 -15.641 -11.516 1 96.56 76 GLN A O 1
ATOM 593 N N . HIS A 1 77 ? -13.984 -15.289 -9.305 1 95 77 HIS A N 1
ATOM 594 C CA . HIS A 1 77 ? -14.898 -16.406 -9.102 1 95 77 HIS A CA 1
ATOM 595 C C . HIS A 1 77 ? -16.266 -15.922 -8.648 1 95 77 HIS A C 1
ATOM 597 O O . HIS A 1 77 ? -16.812 -14.969 -9.219 1 95 77 HIS A O 1
ATOM 603 N N . GLU A 1 78 ? -16.859 -16.562 -7.699 1 94.81 78 GLU A N 1
ATOM 604 C CA . GLU A 1 78 ? -18.203 -16.188 -7.262 1 94.81 78 GLU A CA 1
ATOM 605 C C . GLU A 1 78 ? -18.156 -15.07 -6.223 1 94.81 78 GLU A C 1
ATOM 607 O O . GLU A 1 78 ? -17.141 -14.883 -5.555 1 94.81 78 GLU A O 1
ATOM 612 N N . THR A 1 79 ? -19.188 -14.312 -6.176 1 96.56 79 THR A N 1
ATOM 613 C CA . THR A 1 79 ? -19.406 -13.359 -5.09 1 9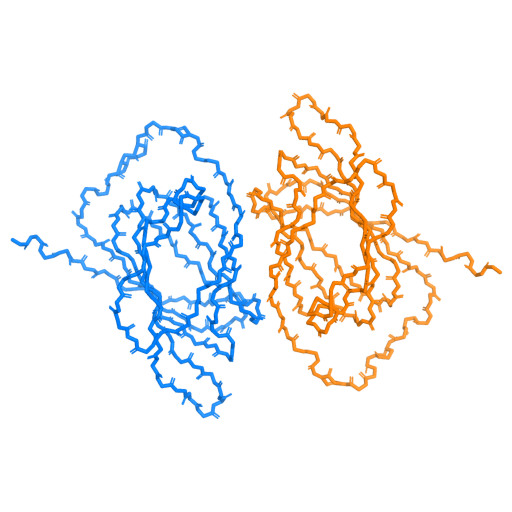6.56 79 THR A CA 1
ATOM 614 C C . THR A 1 79 ? -20.266 -13.992 -3.994 1 96.56 79 THR A C 1
ATOM 616 O O . THR A 1 79 ? -21.328 -14.555 -4.273 1 96.56 79 THR A O 1
ATOM 619 N N . ASN A 1 80 ? -19.781 -13.867 -2.768 1 96.75 80 ASN A N 1
ATOM 620 C CA . ASN A 1 80 ? -20.5 -14.516 -1.681 1 96.75 80 ASN A CA 1
ATOM 621 C C . ASN A 1 80 ? -21.656 -13.648 -1.175 1 96.75 80 ASN A C 1
ATOM 623 O O . ASN A 1 80 ? -21.891 -12.562 -1.709 1 96.75 80 ASN A O 1
ATOM 627 N N . SER A 1 81 ? -22.359 -14.133 -0.136 1 96.25 81 SER A N 1
ATOM 628 C CA . SER A 1 81 ? -23.547 -13.484 0.377 1 96.25 81 SER A CA 1
ATOM 629 C C . SER A 1 81 ? -23.219 -12.164 1.057 1 96.25 81 SER A C 1
ATOM 631 O O . SER A 1 81 ? -24.078 -11.281 1.169 1 96.25 81 SER A O 1
ATOM 633 N N . ASP A 1 82 ? -22 -12.016 1.511 1 95.19 82 ASP A N 1
ATOM 634 C CA . ASP A 1 82 ? -21.578 -10.797 2.193 1 95.19 82 ASP A CA 1
ATOM 635 C C . ASP A 1 82 ? -21.125 -9.734 1.192 1 95.19 82 ASP A C 1
ATOM 637 O O . ASP A 1 82 ? -20.703 -8.648 1.584 1 95.19 82 ASP A O 1
ATOM 641 N N . GLY A 1 83 ? -21.156 -10.039 -0.051 1 96.81 83 GLY A N 1
ATOM 642 C CA . GLY A 1 83 ? -20.781 -9.094 -1.085 1 96.81 83 GLY A CA 1
ATOM 643 C C . GLY A 1 83 ? -19.312 -9.125 -1.427 1 96.81 83 GLY A C 1
ATOM 644 O O . GLY A 1 83 ? -18.812 -8.266 -2.154 1 96.81 83 GLY A O 1
ATOM 645 N N . GLU A 1 84 ? -18.594 -10.078 -0.943 1 97.69 84 GLU A N 1
ATOM 646 C CA . GLU A 1 84 ? -17.172 -10.219 -1.271 1 97.69 84 GLU A CA 1
ATOM 647 C C . GLU A 1 84 ? -16.984 -11.133 -2.479 1 97.69 84 GLU A C 1
ATOM 649 O O . GLU A 1 84 ? -17.625 -12.18 -2.582 1 97.69 84 GLU A O 1
ATOM 654 N N . THR A 1 85 ? -16.141 -10.727 -3.354 1 97.75 85 THR A N 1
ATOM 655 C CA . THR A 1 85 ? -15.789 -11.531 -4.52 1 97.75 85 THR A CA 1
ATOM 656 C C . THR A 1 85 ? -14.57 -12.398 -4.227 1 97.75 85 THR A C 1
ATOM 658 O O . THR A 1 85 ? -13.562 -11.914 -3.717 1 97.75 85 THR A O 1
ATOM 661 N N . LEU A 1 86 ? -14.742 -13.68 -4.465 1 97.25 86 LEU A N 1
ATOM 662 C CA . LEU A 1 86 ? -13.617 -14.594 -4.387 1 97.25 86 LEU A CA 1
ATOM 663 C C . LEU A 1 86 ? -12.719 -14.461 -5.613 1 97.25 86 LEU A C 1
ATOM 665 O O . LEU A 1 86 ? -13.211 -14.414 -6.746 1 97.25 86 LEU A O 1
ATOM 669 N N . CYS A 1 87 ? -11.445 -14.273 -5.371 1 97.94 87 CYS A N 1
ATOM 670 C CA . CYS A 1 87 ? -10.484 -14.086 -6.453 1 97.94 87 CYS A CA 1
ATOM 671 C C . CYS A 1 87 ? -9.258 -14.969 -6.254 1 97.94 87 CYS A C 1
ATOM 673 O O . CYS A 1 87 ? -8.93 -15.328 -5.125 1 97.94 87 CYS A O 1
ATOM 675 N N . THR A 1 88 ? -8.648 -15.367 -7.34 1 97.81 88 THR A N 1
ATOM 676 C CA . THR A 1 88 ? -7.312 -15.945 -7.348 1 97.81 88 THR A CA 1
ATOM 677 C C . THR A 1 88 ? -6.348 -15.086 -8.156 1 97.81 88 THR A C 1
ATOM 679 O O . THR A 1 88 ? -6.555 -14.875 -9.352 1 97.81 88 THR A O 1
ATOM 682 N N . LEU A 1 89 ? -5.34 -14.578 -7.531 1 98.44 89 LEU A N 1
ATOM 683 C CA . LEU A 1 89 ? -4.25 -13.891 -8.219 1 98.44 89 LEU A CA 1
ATOM 684 C C . LEU A 1 89 ? -3.109 -14.859 -8.523 1 98.44 89 LEU A C 1
ATOM 686 O O . LEU A 1 89 ? -2.514 -15.43 -7.605 1 98.44 89 LEU A O 1
ATOM 690 N N . HIS A 1 90 ? -2.822 -15.047 -9.734 1 97.88 90 HIS A N 1
ATOM 691 C CA . HIS A 1 90 ? -1.615 -15.727 -10.188 1 97.88 90 HIS A CA 1
ATOM 692 C C . HIS A 1 90 ? -0.542 -14.727 -10.602 1 97.88 90 HIS A C 1
ATOM 694 O O . HIS A 1 90 ? -0.842 -13.719 -11.25 1 97.88 90 HIS A O 1
ATOM 700 N N . PHE A 1 91 ? 0.694 -15.039 -10.289 1 98.44 91 PHE A N 1
ATOM 701 C CA . PHE A 1 91 ? 1.779 -14.188 -10.766 1 98.44 91 PHE A CA 1
ATOM 702 C C . PHE A 1 91 ? 3.066 -14.984 -10.922 1 98.44 91 PHE A C 1
ATOM 704 O O . PHE A 1 91 ? 3.238 -16.031 -10.281 1 98.44 91 PHE A O 1
ATOM 711 N N . THR A 1 92 ? 3.957 -14.523 -11.734 1 97.94 92 THR A N 1
ATOM 712 C CA . THR A 1 92 ? 5.27 -15.117 -11.969 1 97.94 92 THR A CA 1
ATOM 713 C C . THR A 1 92 ? 6.379 -14.164 -11.523 1 97.94 92 THR A C 1
ATOM 715 O O . THR A 1 92 ? 6.469 -13.039 -12.016 1 97.94 92 THR A O 1
ATOM 718 N N . ASN A 1 93 ? 7.191 -14.609 -10.586 1 97.31 93 ASN A N 1
ATOM 719 C CA . ASN A 1 93 ? 8.305 -13.789 -10.133 1 97.31 93 ASN A CA 1
ATOM 720 C C . ASN A 1 93 ? 9.633 -14.281 -10.703 1 97.31 93 ASN A C 1
ATOM 722 O O . ASN A 1 93 ? 9.789 -15.477 -10.984 1 97.31 93 ASN A O 1
ATOM 726 N N . THR A 1 94 ? 10.578 -13.383 -10.828 1 96.25 94 THR A N 1
ATOM 727 C CA . THR A 1 94 ? 11.914 -13.727 -11.297 1 96.25 94 THR A CA 1
ATOM 728 C C . THR A 1 94 ? 12.953 -13.453 -10.211 1 96.25 94 THR A C 1
ATOM 730 O O . THR A 1 94 ? 14.133 -13.773 -10.375 1 96.25 94 THR A O 1
ATOM 733 N N . LYS A 1 95 ? 12.594 -12.789 -9.164 1 94.75 95 LYS A N 1
ATOM 734 C CA . LYS A 1 95 ? 13.367 -12.641 -7.934 1 94.75 95 LYS A CA 1
ATOM 735 C C . LYS A 1 95 ? 12.547 -13.062 -6.715 1 94.75 95 LYS A C 1
ATOM 737 O O . LYS A 1 95 ? 11.32 -13.039 -6.75 1 94.75 95 LYS A O 1
ATOM 742 N N . SER A 1 96 ? 13.227 -13.461 -5.688 1 93.31 96 SER A N 1
ATOM 743 C CA . SER A 1 96 ? 12.555 -13.891 -4.469 1 93.31 96 SER A CA 1
ATOM 744 C C . SER A 1 96 ? 12.273 -12.711 -3.543 1 93.31 96 SER A C 1
ATOM 746 O O . SER A 1 96 ? 13.211 -12.086 -3.027 1 93.31 96 SER A O 1
ATOM 748 N N . TYR A 1 97 ? 11.062 -12.336 -3.373 1 95.38 97 TYR A N 1
ATOM 749 C CA . TYR A 1 97 ? 10.578 -11.336 -2.428 1 95.38 97 TYR A CA 1
ATOM 750 C C . TYR A 1 97 ? 9.523 -11.922 -1.501 1 95.38 97 TYR A C 1
ATOM 752 O O . TYR A 1 97 ? 8.914 -12.953 -1.812 1 95.38 97 TYR A O 1
ATOM 760 N N . GLY A 1 98 ? 9.422 -11.398 -0.306 1 96.31 98 GLY A N 1
ATOM 761 C CA . GLY A 1 98 ? 8.133 -11.398 0.363 1 96.31 98 GLY A CA 1
ATOM 762 C C . GLY A 1 98 ? 7.199 -10.312 -0.142 1 96.31 98 GLY A C 1
ATOM 763 O O . GLY A 1 98 ? 7.375 -9.133 0.186 1 96.31 98 GLY A O 1
ATOM 764 N N . TYR A 1 99 ? 6.242 -10.672 -0.996 1 98 99 TYR A N 1
ATOM 765 C CA . TYR A 1 99 ? 5.344 -9.695 -1.608 1 98 99 TYR A CA 1
ATOM 766 C C . TYR A 1 99 ? 4.152 -9.414 -0.704 1 98 99 TYR A C 1
ATOM 768 O O . TYR A 1 99 ? 3.615 -10.32 -0.066 1 98 99 TYR A O 1
ATOM 776 N N . HIS A 1 100 ? 3.764 -8.18 -0.651 1 98.62 100 HIS A N 1
ATOM 777 C CA . HIS A 1 100 ? 2.48 -7.75 -0.11 1 98.62 100 HIS A CA 1
ATOM 778 C C . HIS A 1 100 ? 1.588 -7.168 -1.202 1 98.62 100 HIS A C 1
ATOM 780 O O . HIS A 1 100 ? 1.944 -6.176 -1.838 1 98.62 100 HIS A O 1
ATOM 786 N N . PHE A 1 101 ? 0.461 -7.773 -1.479 1 98.88 101 PHE A N 1
ATOM 787 C CA . PHE A 1 101 ? -0.523 -7.285 -2.438 1 98.88 101 PHE A CA 1
ATOM 788 C C . PHE A 1 101 ? -1.674 -6.586 -1.723 1 98.88 101 PHE A C 1
ATOM 790 O O . PHE A 1 101 ? -2.33 -7.18 -0.863 1 98.88 101 PHE A O 1
ATOM 797 N N . PHE A 1 102 ? -1.933 -5.309 -2.047 1 98.88 102 PHE A N 1
ATOM 798 C CA . PHE A 1 102 ? -3.006 -4.527 -1.439 1 98.88 102 PHE A CA 1
ATOM 799 C C . PHE A 1 102 ? -4.176 -4.379 -2.402 1 98.88 102 PHE A C 1
ATOM 801 O O . PHE A 1 102 ? -3.986 -4.055 -3.576 1 98.88 102 PHE A O 1
ATOM 808 N N . ASP A 1 103 ? -5.363 -4.594 -1.855 1 98.88 103 ASP A N 1
ATOM 809 C CA . ASP A 1 103 ? -6.543 -4.332 -2.678 1 98.88 103 ASP A CA 1
ATOM 810 C C . ASP A 1 103 ? -7.164 -2.98 -2.336 1 98.88 103 ASP A C 1
ATOM 812 O O . ASP A 1 103 ? -6.605 -2.219 -1.544 1 98.88 103 ASP A O 1
ATOM 816 N N . GLN A 1 104 ? -8.258 -2.656 -2.893 1 98.62 104 GLN A N 1
ATOM 817 C CA . GLN A 1 104 ? -8.859 -1.333 -2.783 1 98.62 104 GLN A CA 1
ATOM 818 C C . GLN A 1 104 ? -9.562 -1.155 -1.438 1 98.62 104 GLN A C 1
ATOM 820 O O . GLN A 1 104 ? -10 -0.054 -1.103 1 98.62 104 GLN A O 1
ATOM 825 N N . THR A 1 105 ? -9.695 -2.221 -0.634 1 98.06 105 THR A N 1
ATOM 826 C CA . THR A 1 105 ? -10.203 -2.062 0.724 1 98.06 105 THR A CA 1
ATOM 827 C C . THR A 1 105 ? -9.07 -1.7 1.687 1 98.06 105 THR A C 1
ATOM 829 O O . THR A 1 105 ? -9.32 -1.391 2.854 1 98.06 105 THR A O 1
ATOM 832 N N . GLY A 1 106 ? -7.836 -1.751 1.127 1 98.25 106 GLY A N 1
ATOM 833 C CA . GLY A 1 106 ? -6.668 -1.551 1.97 1 98.25 106 GLY A CA 1
ATOM 834 C C . GLY A 1 106 ? -6.176 -2.83 2.623 1 98.25 106 GLY A C 1
ATOM 835 O O . GLY A 1 106 ? -5.23 -2.807 3.412 1 98.25 106 GLY A O 1
ATOM 836 N N . ASP A 1 107 ? -6.855 -3.963 2.377 1 98.44 107 ASP A N 1
ATOM 837 C CA . ASP A 1 107 ? -6.398 -5.242 2.906 1 98.44 107 ASP A CA 1
ATOM 838 C C . ASP A 1 107 ? -5.121 -5.703 2.201 1 98.44 107 ASP A C 1
ATOM 840 O O . ASP A 1 107 ? -4.867 -5.32 1.059 1 98.44 107 ASP A O 1
ATOM 844 N N . LYS A 1 108 ? -4.336 -6.438 2.867 1 98.06 108 LYS A N 1
ATOM 845 C CA . LYS A 1 108 ? -3.016 -6.848 2.402 1 98.06 108 LYS A CA 1
ATOM 846 C C . LYS A 1 108 ? -2.863 -8.367 2.455 1 98.06 108 LYS A C 1
ATOM 848 O O . LYS A 1 108 ? -3.236 -9 3.445 1 98.06 108 LYS A O 1
ATOM 853 N N . TYR A 1 109 ? -2.295 -8.984 1.432 1 98.38 109 TYR A N 1
ATOM 854 C CA . TYR A 1 109 ? -2.016 -10.414 1.329 1 98.38 109 TYR A CA 1
ATOM 855 C C . TYR A 1 109 ? -0.522 -10.664 1.156 1 98.38 109 TYR A C 1
ATOM 857 O O . TYR A 1 109 ? 0.055 -10.328 0.12 1 98.38 109 TYR A O 1
ATOM 865 N N . TRP A 1 110 ? 0.044 -11.258 2.133 1 97.75 110 TRP A N 1
ATOM 866 C CA . TRP A 1 110 ? 1.481 -11.508 2.131 1 97.75 110 TRP A CA 1
ATOM 867 C C . TRP A 1 110 ? 1.798 -12.859 1.507 1 97.75 110 TRP A C 1
ATOM 869 O O . TRP A 1 110 ? 1.203 -13.875 1.877 1 97.75 110 TRP A O 1
ATOM 879 N N . VAL A 1 111 ? 2.676 -12.914 0.513 1 96.69 111 VAL A N 1
ATOM 880 C CA . VAL A 1 111 ? 3.115 -14.125 -0.17 1 96.69 111 VAL A CA 1
ATOM 881 C C . VAL A 1 111 ? 4.641 -14.203 -0.152 1 96.69 111 VAL A C 1
ATOM 883 O O . VAL A 1 111 ? 5.316 -13.414 -0.817 1 96.69 111 VAL A O 1
ATOM 886 N N . SER A 1 112 ? 5.16 -15.07 0.549 1 93.75 112 SER A N 1
ATOM 887 C CA . SER A 1 112 ? 6.594 -15.352 0.474 1 93.75 112 SER A CA 1
ATOM 888 C C . SER A 1 112 ? 6.922 -16.234 -0.727 1 93.75 112 SER A C 1
ATOM 890 O O . SER A 1 112 ? 6.266 -17.25 -0.956 1 93.75 112 SER A O 1
ATOM 892 N N . THR A 1 113 ? 7.938 -15.773 -1.485 1 93.62 113 THR A N 1
ATOM 893 C CA . THR A 1 113 ? 8.359 -16.547 -2.645 1 93.62 113 THR A CA 1
ATOM 894 C C . THR A 1 113 ? 9.797 -17.047 -2.473 1 93.62 113 THR A C 1
ATOM 896 O O . THR A 1 113 ? 10.742 -16.266 -2.594 1 93.62 113 THR A O 1
ATOM 899 N N . TRP A 1 114 ? 10.008 -18.266 -2.232 1 88.5 114 TRP A N 1
ATOM 900 C CA . TRP A 1 114 ? 11.344 -18.828 -2.066 1 88.5 114 TRP A CA 1
ATOM 901 C C . TRP A 1 114 ? 11.906 -19.297 -3.406 1 88.5 114 TRP A C 1
ATOM 903 O O . TRP A 1 114 ? 13.117 -19.25 -3.623 1 88.5 114 TRP A O 1
ATOM 913 N N . LEU A 1 115 ? 11.023 -19.719 -4.246 1 89.62 115 LEU A N 1
ATOM 914 C CA . LEU A 1 115 ? 11.383 -20.141 -5.594 1 89.62 115 LEU A CA 1
ATOM 915 C C . LEU A 1 115 ? 10.828 -19.172 -6.637 1 89.62 115 LEU A C 1
ATOM 917 O O . LEU A 1 115 ? 9.758 -18.594 -6.441 1 89.62 115 LEU A O 1
ATOM 921 N N . LYS A 1 116 ? 11.57 -19.016 -7.672 1 92.12 116 LYS A N 1
ATOM 922 C CA . LYS A 1 116 ? 11.062 -18.297 -8.828 1 92.12 116 LYS A CA 1
ATOM 923 C C . LYS A 1 116 ? 10.016 -19.109 -9.578 1 92.12 116 LYS A C 1
ATOM 925 O O . LYS A 1 116 ? 10.078 -20.344 -9.594 1 92.12 116 LYS A O 1
ATOM 930 N N . GLY A 1 117 ? 9.133 -18.453 -10.164 1 94.38 117 GLY A N 1
ATOM 931 C CA . GLY A 1 117 ? 8.094 -19.141 -10.914 1 94.38 117 GLY A CA 1
ATOM 932 C C . GLY A 1 117 ? 6.695 -18.703 -10.531 1 94.38 117 GLY A C 1
ATOM 933 O O . GLY A 1 117 ? 6.484 -17.562 -10.102 1 94.38 117 GLY A O 1
ATOM 934 N N . ASN A 1 118 ? 5.742 -19.562 -10.773 1 95.69 118 ASN A N 1
ATOM 935 C CA . ASN A 1 118 ? 4.332 -19.234 -10.586 1 95.69 118 ASN A CA 1
ATOM 936 C C . ASN A 1 118 ? 3.91 -19.375 -9.133 1 95.69 118 ASN A C 1
ATOM 938 O O . ASN A 1 118 ? 4.254 -20.375 -8.477 1 95.69 118 ASN A O 1
ATOM 942 N N . HIS A 1 119 ? 3.289 -18.422 -8.633 1 97.19 119 HIS A N 1
ATOM 943 C CA . HIS A 1 119 ? 2.611 -18.422 -7.34 1 97.19 119 HIS A CA 1
ATOM 944 C C . HIS A 1 119 ? 1.158 -17.969 -7.48 1 97.19 119 HIS A C 1
ATOM 946 O O . HIS A 1 119 ? 0.775 -17.406 -8.508 1 97.19 119 HIS A O 1
ATOM 952 N N . SER A 1 120 ? 0.405 -18.266 -6.5 1 96.94 120 SER A N 1
ATOM 953 C CA . SER A 1 120 ? -0.948 -17.719 -6.508 1 96.94 120 SER A CA 1
ATOM 954 C C . SER A 1 120 ? -1.443 -17.438 -5.09 1 96.94 120 SER A C 1
ATOM 956 O O . SER A 1 120 ? -0.908 -18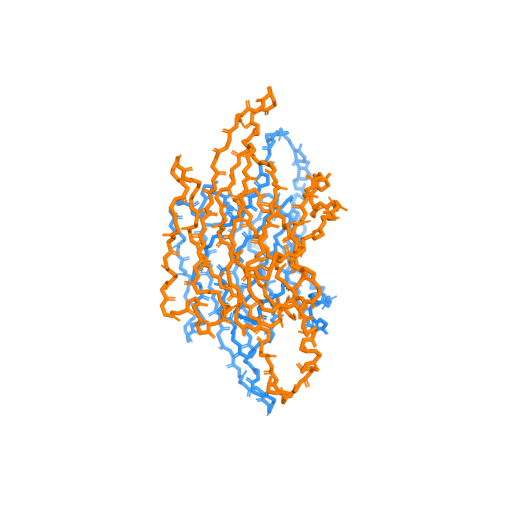 -4.125 1 96.94 120 SER A O 1
ATOM 958 N N . VAL A 1 121 ? -2.398 -16.641 -5.012 1 98.31 121 VAL A N 1
ATOM 959 C CA . VAL A 1 121 ? -3.08 -16.312 -3.762 1 98.31 121 VAL A CA 1
ATOM 960 C C . VAL A 1 121 ? -4.59 -16.266 -3.992 1 98.31 121 VAL A C 1
ATOM 962 O O . VAL A 1 121 ? -5.066 -15.625 -4.926 1 98.31 121 VAL A O 1
ATOM 965 N N . ASP A 1 122 ? -5.332 -16.984 -3.209 1 98.06 122 ASP A N 1
ATOM 966 C CA . ASP A 1 122 ? -6.789 -16.953 -3.164 1 98.06 122 ASP A CA 1
ATOM 967 C C . ASP A 1 122 ? -7.277 -16.031 -2.041 1 98.06 122 ASP A C 1
ATOM 969 O O . ASP A 1 122 ? -6.93 -16.234 -0.876 1 98.06 122 ASP A O 1
ATOM 973 N N . TYR A 1 123 ? -8.07 -15.078 -2.355 1 98.44 123 TYR A N 1
ATOM 974 C CA . TYR A 1 123 ? -8.586 -14.148 -1.355 1 98.44 123 TYR A CA 1
ATOM 975 C C . TYR A 1 123 ? -10.008 -13.719 -1.692 1 98.44 123 TYR A C 1
ATOM 977 O O . TYR A 1 123 ? -10.516 -14.031 -2.771 1 98.44 123 TYR A O 1
ATOM 985 N N . LYS A 1 124 ? -10.633 -13.109 -0.785 1 98.25 124 LYS A N 1
ATOM 986 C CA . LYS A 1 124 ? -11.945 -12.516 -0.989 1 98.25 124 LYS A CA 1
ATOM 987 C C . LYS A 1 124 ? -11.953 -11.047 -0.593 1 98.25 124 LYS A C 1
ATOM 989 O O . LYS A 1 124 ? -11.242 -10.641 0.326 1 98.25 124 LYS A O 1
ATOM 994 N N . SER A 1 125 ? -12.719 -10.328 -1.272 1 98.44 125 SER A N 1
ATOM 995 C CA . SER A 1 125 ? -12.727 -8.891 -1.052 1 98.44 125 SER A CA 1
ATOM 996 C C . SER A 1 125 ? -13.969 -8.242 -1.641 1 98.44 125 SER A C 1
ATOM 998 O O . SER A 1 125 ? -14.484 -8.688 -2.672 1 98.44 125 SER A O 1
ATOM 1000 N N . LYS A 1 126 ? -14.461 -7.145 -1.048 1 97.81 126 LYS A N 1
ATOM 1001 C CA . LYS A 1 126 ? -15.547 -6.348 -1.611 1 97.81 126 LYS A CA 1
ATOM 1002 C C . LYS A 1 126 ? -15.047 -5.473 -2.758 1 97.81 126 LYS A C 1
ATOM 1004 O O . LYS A 1 126 ? -15.828 -5.043 -3.605 1 97.81 126 LYS A O 1
ATOM 1009 N N . LYS A 1 127 ? -13.82 -5.137 -2.805 1 98.25 127 LYS A N 1
ATOM 1010 C CA . LYS A 1 127 ? -13.117 -4.398 -3.854 1 98.25 127 LYS A CA 1
ATOM 1011 C C . LYS A 1 127 ? -11.797 -5.074 -4.211 1 98.25 127 LYS A C 1
ATOM 1013 O O . LYS A 1 127 ? -10.727 -4.605 -3.818 1 98.25 127 LYS A O 1
ATOM 1018 N N . PRO A 1 128 ? -11.812 -6.16 -4.969 1 98.38 128 PRO A N 1
ATOM 1019 C CA . PRO A 1 128 ? -10.711 -7.117 -5.07 1 98.38 128 PRO A CA 1
ATOM 1020 C C . PRO A 1 128 ? -9.578 -6.617 -5.965 1 98.38 128 PRO A C 1
ATOM 1022 O O . PRO A 1 128 ? -8.516 -7.242 -6.027 1 98.38 128 PRO A O 1
ATOM 1025 N N . THR A 1 129 ? -9.75 -5.457 -6.66 1 98.62 129 THR A N 1
ATOM 1026 C CA . THR A 1 129 ? -8.664 -4.965 -7.512 1 98.62 129 THR A CA 1
ATOM 1027 C C . THR A 1 129 ? -7.395 -4.742 -6.695 1 98.62 129 THR A C 1
ATOM 1029 O O . THR A 1 129 ? -7.43 -4.117 -5.637 1 98.62 129 THR A O 1
ATOM 1032 N N . ILE A 1 130 ? -6.297 -5.363 -7.191 1 98.81 130 ILE A N 1
ATOM 1033 C CA . ILE A 1 130 ? -5.008 -5.098 -6.562 1 98.81 130 ILE A CA 1
ATOM 1034 C C . ILE A 1 130 ? -4.469 -3.748 -7.035 1 98.81 130 ILE A C 1
ATOM 1036 O O . ILE A 1 130 ? -4.371 -3.5 -8.242 1 98.81 130 ILE A O 1
ATOM 1040 N N . VAL A 1 131 ? -4.051 -2.834 -6.074 1 98.88 131 VAL A N 1
ATOM 1041 C CA . VAL A 1 131 ? -3.748 -1.462 -6.469 1 98.88 131 VAL A CA 1
ATOM 1042 C C . VAL A 1 131 ? -2.338 -1.093 -6.008 1 98.88 131 VAL A C 1
ATOM 1044 O O . VAL A 1 131 ? -1.82 -0.032 -6.363 1 98.88 131 VAL A O 1
ATOM 1047 N N . PHE A 1 132 ? -1.717 -1.924 -5.281 1 98.88 132 PHE A N 1
ATOM 1048 C CA . PHE A 1 132 ? -0.383 -1.632 -4.77 1 98.88 132 PHE A CA 1
ATOM 1049 C C . PHE A 1 132 ? 0.347 -2.918 -4.398 1 98.88 132 PHE A C 1
ATOM 1051 O O . PHE A 1 132 ? -0.269 -3.869 -3.912 1 98.88 132 PHE A O 1
ATOM 1058 N N . ILE A 1 133 ? 1.631 -2.982 -4.668 1 98.94 133 ILE A N 1
ATOM 1059 C CA . ILE A 1 133 ? 2.496 -4.102 -4.312 1 98.94 133 ILE A CA 1
ATOM 1060 C C . ILE A 1 133 ? 3.756 -3.582 -3.623 1 98.94 133 ILE A C 1
ATOM 1062 O O . ILE A 1 133 ? 4.34 -2.584 -4.055 1 98.94 133 ILE A O 1
ATOM 1066 N N . THR A 1 134 ? 4.125 -4.156 -2.553 1 98.56 134 THR A N 1
ATOM 1067 C CA . THR A 1 134 ? 5.438 -3.936 -1.96 1 98.56 134 THR A CA 1
ATOM 1068 C C . THR A 1 134 ? 6.199 -5.25 -1.825 1 98.56 134 THR A C 1
ATOM 1070 O O . THR A 1 134 ? 5.598 -6.328 -1.861 1 98.56 134 THR A O 1
ATOM 1073 N N . GLY A 1 135 ? 7.496 -5.129 -1.74 1 97.38 135 GLY A N 1
ATOM 1074 C CA . GLY A 1 135 ? 8.359 -6.285 -1.557 1 97.38 135 GLY A CA 1
ATOM 1075 C C . GLY A 1 135 ? 9.555 -6 -0.669 1 97.38 135 GLY A C 1
ATOM 1076 O O . GLY A 1 135 ? 10.141 -4.918 -0.735 1 97.38 135 GLY A O 1
ATOM 1077 N N . ASP A 1 136 ? 9.906 -6.965 0.161 1 93.06 136 ASP A N 1
ATOM 1078 C CA . ASP A 1 136 ? 11.078 -6.867 1.029 1 93.06 136 ASP A CA 1
ATOM 1079 C C . ASP A 1 136 ? 11.859 -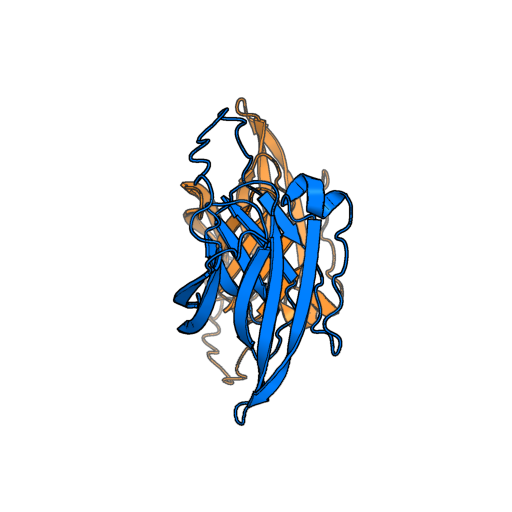8.18 1.051 1 93.06 136 ASP A C 1
ATOM 1081 O O . ASP A 1 136 ? 11.344 -9.219 0.626 1 93.06 136 ASP A O 1
ATOM 1085 N N . MET B 1 1 ? -7.941 34.656 15.695 1 32.78 1 MET B N 1
ATOM 1086 C CA . MET B 1 1 ? -6.977 33.844 14.961 1 32.78 1 MET B CA 1
ATOM 1087 C C . MET B 1 1 ? -6.664 32.562 15.711 1 32.78 1 MET B C 1
ATOM 1089 O O . MET B 1 1 ? -6.02 32.594 16.766 1 32.78 1 MET B O 1
ATOM 1093 N N . SER B 1 2 ? -7.594 31.578 15.93 1 39.06 2 SER B N 1
ATOM 1094 C CA . SER B 1 2 ? -7.52 30.422 16.828 1 39.06 2 SER B CA 1
ATOM 1095 C C . SER B 1 2 ? -6.23 29.641 16.625 1 39.06 2 SER B C 1
ATOM 1097 O O . SER B 1 2 ? -5.902 29.266 15.5 1 39.06 2 SER B O 1
ATOM 1099 N N . THR B 1 3 ? -5.133 30.047 17.156 1 44.34 3 THR B N 1
ATOM 1100 C CA . THR B 1 3 ? -3.783 29.5 17.047 1 44.34 3 THR B CA 1
ATOM 1101 C C . THR B 1 3 ? -3.793 27.984 17.156 1 44.34 3 THR B C 1
ATOM 1103 O O . THR B 1 3 ? -4.086 27.438 18.219 1 44.34 3 THR B O 1
ATOM 1106 N N . ASP B 1 4 ? -4.191 27.297 16.094 1 56.66 4 ASP B N 1
ATOM 1107 C CA . ASP B 1 4 ? -4.281 25.859 16.25 1 56.66 4 ASP B CA 1
ATOM 1108 C C . ASP B 1 4 ? -3.033 25.297 16.922 1 56.66 4 ASP B C 1
ATOM 1110 O O . ASP B 1 4 ? -1.91 25.594 16.516 1 56.66 4 ASP B O 1
ATOM 1114 N N . ASP B 1 5 ? -3.205 25.016 18.125 1 81.12 5 ASP B N 1
ATOM 1115 C CA . ASP B 1 5 ? -2.141 24.328 18.844 1 81.12 5 ASP B CA 1
ATOM 1116 C C . ASP B 1 5 ? -1.826 22.969 18.203 1 81.12 5 ASP B C 1
ATOM 1118 O O . ASP B 1 5 ? -2.717 22.312 17.672 1 81.12 5 ASP B O 1
ATOM 1122 N N . PHE B 1 6 ? -0.632 22.766 17.766 1 87.25 6 PHE B N 1
ATOM 1123 C CA . PHE B 1 6 ? -0.193 21.5 17.188 1 87.25 6 PHE B CA 1
ATOM 1124 C C . PHE B 1 6 ? 0.641 20.719 18.188 1 87.25 6 PHE B C 1
ATOM 1126 O O . PHE B 1 6 ? 1.284 21.297 19.062 1 87.25 6 PHE B O 1
ATOM 1133 N N . GLN B 1 7 ? 0.417 19.453 18.094 1 90.19 7 GLN B N 1
ATOM 1134 C CA . GLN B 1 7 ? 1.267 18.531 18.844 1 90.19 7 GLN B CA 1
ATOM 1135 C C . GLN B 1 7 ? 2.1 17.656 17.906 1 90.19 7 GLN B C 1
ATOM 1137 O O . GLN B 1 7 ? 1.671 17.359 16.797 1 90.19 7 GLN B O 1
ATOM 1142 N N . THR B 1 8 ? 3.275 17.328 18.359 1 93.06 8 THR B N 1
ATOM 1143 C CA . THR B 1 8 ? 4.18 16.5 17.578 1 93.06 8 THR B CA 1
ATOM 1144 C C . THR B 1 8 ? 4.438 15.172 18.266 1 93.06 8 THR B C 1
ATOM 1146 O O . THR B 1 8 ? 4.527 15.109 19.5 1 93.06 8 THR B O 1
ATOM 1149 N N . GLU B 1 9 ? 4.469 14.141 17.516 1 93.69 9 GLU B N 1
ATOM 1150 C CA . GLU B 1 9 ? 4.785 12.797 17.984 1 93.69 9 GLU B CA 1
ATOM 1151 C C . GLU B 1 9 ? 5.801 12.117 17.078 1 93.69 9 GLU B C 1
ATOM 1153 O O . GLU B 1 9 ? 5.727 12.242 15.844 1 93.69 9 GLU B O 1
ATOM 1158 N N . THR B 1 10 ? 6.777 11.43 17.672 1 95.75 10 THR B N 1
ATOM 1159 C CA . THR B 1 10 ? 7.742 10.664 16.906 1 95.75 10 THR B CA 1
ATOM 1160 C C . THR B 1 10 ? 7.406 9.172 16.953 1 95.75 10 THR B C 1
ATOM 1162 O O . THR B 1 10 ? 7.004 8.656 17.984 1 95.75 10 THR B O 1
ATOM 1165 N N . ALA B 1 11 ? 7.551 8.516 15.852 1 95.81 11 ALA B N 1
ATOM 1166 C CA . ALA B 1 11 ? 7.266 7.086 15.727 1 95.81 11 ALA B CA 1
ATOM 1167 C C . ALA B 1 11 ? 8.273 6.41 14.797 1 95.81 11 ALA B C 1
ATOM 1169 O O . ALA B 1 11 ? 9.094 7.078 14.172 1 95.81 11 ALA B O 1
ATOM 1170 N N . LEU B 1 12 ? 8.281 5.074 14.766 1 96 12 LEU B N 1
ATOM 1171 C CA . LEU B 1 12 ? 9.062 4.289 13.82 1 96 12 LEU B CA 1
ATOM 1172 C C . LEU B 1 12 ? 8.195 3.787 12.672 1 96 12 LEU B C 1
ATOM 1174 O O . LEU B 1 12 ? 7.062 3.359 12.891 1 96 12 LEU B O 1
ATOM 1178 N N . SER B 1 13 ? 8.742 3.904 11.484 1 96 13 SER B N 1
ATOM 1179 C CA . SER B 1 13 ? 8.062 3.383 10.305 1 96 13 SER B CA 1
ATOM 1180 C C . SER B 1 13 ? 8.141 1.86 10.25 1 96 13 SER B C 1
ATOM 1182 O O . SER B 1 13 ? 8.742 1.232 11.125 1 96 13 SER B O 1
ATOM 1184 N N . SER B 1 14 ? 7.434 1.258 9.18 1 93.38 14 SER B N 1
ATOM 1185 C CA . SER B 1 14 ? 7.414 -0.193 9.031 1 93.38 14 SER B CA 1
ATOM 1186 C C . SER B 1 14 ? 8.812 -0.741 8.773 1 93.38 14 SER B C 1
ATOM 1188 O O . SER B 1 14 ? 9.086 -1.919 9.023 1 93.38 14 SER B O 1
ATOM 1190 N N . LYS B 1 15 ? 9.742 0.068 8.242 1 93.69 15 LYS B N 1
ATOM 1191 C CA . LYS B 1 15 ? 11.102 -0.376 7.98 1 93.69 15 LYS B CA 1
ATOM 1192 C C . LYS B 1 15 ? 12.062 0.11 9.062 1 93.69 15 LYS B C 1
ATOM 1194 O O . LYS B 1 15 ? 13.281 0.059 8.891 1 93.69 15 LYS B O 1
ATOM 1199 N N . GLY B 1 16 ? 11.523 0.747 10.055 1 95.12 16 GLY B N 1
ATOM 1200 C CA . GLY B 1 16 ? 12.312 1.095 11.227 1 95.12 16 GLY B CA 1
ATOM 1201 C C . GLY B 1 16 ? 12.891 2.496 11.164 1 95.12 16 GLY B C 1
ATOM 1202 O O . GLY B 1 16 ? 13.75 2.854 11.961 1 95.12 16 GLY B O 1
ATOM 1203 N N . ASN B 1 17 ? 12.523 3.268 10.266 1 95.5 17 ASN B N 1
ATOM 1204 C CA . ASN B 1 17 ? 12.969 4.652 10.172 1 95.5 17 ASN B CA 1
ATOM 1205 C C . ASN B 1 17 ? 12.141 5.57 11.062 1 95.5 17 ASN B C 1
ATOM 1207 O O . ASN B 1 17 ? 10.914 5.465 11.102 1 95.5 17 ASN B O 1
ATOM 1211 N N . GLU B 1 18 ? 12.82 6.41 11.781 1 96.12 18 GLU B N 1
ATOM 1212 C CA . GLU B 1 18 ? 12.102 7.391 12.602 1 96.12 18 GLU B CA 1
ATOM 1213 C C . GLU B 1 18 ? 11.383 8.414 11.727 1 96.12 18 GLU B C 1
ATOM 1215 O O . GLU B 1 18 ? 11.922 8.859 10.711 1 96.12 18 GLU B O 1
ATOM 1220 N N . TYR B 1 19 ? 10.188 8.773 12.062 1 97.81 19 TYR B N 1
ATOM 1221 C CA . TYR B 1 19 ? 9.438 9.859 11.438 1 97.81 19 TYR B CA 1
ATOM 1222 C C . TYR B 1 19 ? 8.602 10.609 12.469 1 97.81 19 TYR B C 1
ATOM 1224 O O . TYR B 1 19 ? 8.406 10.133 13.586 1 97.81 19 TYR B O 1
ATOM 1232 N N . THR B 1 20 ? 8.234 11.844 12.172 1 97.25 20 THR B N 1
ATOM 1233 C CA . THR B 1 20 ? 7.535 12.703 13.117 1 97.25 20 THR B CA 1
ATOM 1234 C C . THR B 1 20 ? 6.188 13.148 12.555 1 97.25 20 THR B C 1
ATOM 1236 O O . THR B 1 20 ? 6.094 13.531 11.391 1 97.25 20 THR B O 1
ATOM 1239 N N . ILE B 1 21 ? 5.16 13.078 13.359 1 97.06 21 ILE B N 1
ATOM 1240 C CA . ILE B 1 21 ? 3.801 13.477 13.008 1 97.06 21 ILE B CA 1
ATOM 1241 C C . ILE B 1 21 ? 3.439 14.766 13.742 1 97.06 21 ILE B C 1
ATOM 1243 O O . ILE B 1 21 ? 3.732 14.914 14.93 1 97.06 21 ILE B O 1
ATOM 1247 N N . THR B 1 22 ? 2.873 15.695 13.07 1 95.38 22 THR B N 1
ATOM 1248 C CA . THR B 1 22 ? 2.314 16.922 13.648 1 95.38 22 THR B CA 1
ATOM 1249 C C . THR B 1 22 ? 0.81 16.984 13.398 1 95.38 22 THR B C 1
ATOM 1251 O O . THR B 1 22 ? 0.353 16.859 12.266 1 95.38 22 THR B O 1
ATOM 1254 N N . ARG B 1 23 ? 0.025 17.125 14.438 1 92.69 23 ARG B N 1
ATOM 1255 C CA . ARG B 1 23 ? -1.432 17.156 14.367 1 92.69 23 ARG B CA 1
ATOM 1256 C C . ARG B 1 23 ? -1.996 18.359 15.109 1 92.69 23 ARG B C 1
ATOM 1258 O O . ARG B 1 23 ? -1.402 18.828 16.078 1 92.69 23 ARG B O 1
ATOM 1265 N N . PRO B 1 24 ? -3.127 18.875 14.602 1 89.19 24 PRO B N 1
ATOM 1266 C CA . PRO B 1 24 ? -3.781 19.938 15.383 1 89.19 24 PRO B CA 1
ATOM 1267 C C . PRO B 1 24 ? -4.332 19.422 16.703 1 89.19 24 PRO B C 1
ATOM 1269 O O . PRO B 1 24 ? -4.688 18.25 16.828 1 89.19 24 PRO B O 1
ATOM 1272 N N . VAL B 1 25 ? -4.18 20.344 17.734 1 79.44 25 VAL B N 1
ATOM 1273 C CA . VAL B 1 25 ? -4.75 20.031 19.031 1 79.44 25 VAL B CA 1
ATOM 1274 C C . VAL B 1 25 ? -5.828 21.047 19.391 1 79.44 25 VAL B C 1
ATOM 1276 O O . VAL B 1 25 ? -5.816 22.172 18.875 1 79.44 25 VAL B O 1
ATOM 1279 N N . GLY B 1 26 ? -6.809 20.781 20.375 1 70.56 26 GLY B N 1
ATOM 1280 C CA . GLY B 1 26 ? -7.734 21.719 21 1 70.56 26 GLY B CA 1
ATOM 1281 C C . GLY B 1 26 ? -9.031 21.875 20.219 1 70.56 26 GLY B C 1
ATOM 1282 O O . GLY B 1 26 ? -9.969 22.531 20.688 1 70.56 26 GLY B O 1
ATOM 1283 N N . GLY B 1 27 ? -8.977 21.516 19.031 1 59.06 27 GLY B N 1
ATOM 1284 C CA . GLY B 1 27 ? -10.281 21.641 18.391 1 59.06 27 GLY B CA 1
ATOM 1285 C C . GLY B 1 27 ? -11.281 20.609 18.875 1 59.06 27 GLY B C 1
ATOM 1286 O O . GLY B 1 27 ? -10.961 19.766 19.703 1 59.06 27 GLY B O 1
ATOM 1287 N N . GLU B 1 28 ? -12.469 21.078 18.984 1 51.81 28 GLU B N 1
ATOM 1288 C CA . GLU B 1 28 ? -13.508 20.109 19.328 1 51.81 28 GLU B CA 1
ATOM 1289 C C . GLU B 1 28 ? -13.219 18.75 18.688 1 51.81 28 GLU B C 1
ATOM 1291 O O . GLU B 1 28 ? -13 18.656 17.469 1 51.81 28 GLU B O 1
ATOM 1296 N N . VAL B 1 29 ? -12.25 18.078 19.562 1 50.84 29 VAL B N 1
ATOM 1297 C CA . VAL B 1 29 ? -12.273 16.703 19.094 1 50.84 29 VAL B CA 1
ATOM 1298 C C . VAL B 1 29 ? -13.68 16.344 18.609 1 50.84 29 VAL B C 1
ATOM 1300 O O . VAL B 1 29 ? -14.656 16.5 19.344 1 50.84 29 VAL B O 1
ATOM 1303 N N . VAL B 1 30 ? -13.938 16.969 17.656 1 42.31 30 VAL B N 1
ATOM 1304 C CA . VAL B 1 30 ? -15.266 16.5 17.25 1 42.31 30 VAL B CA 1
ATOM 1305 C C . VAL B 1 30 ? -15.352 14.984 17.391 1 42.31 30 VAL B C 1
ATOM 1307 O O . VAL B 1 30 ? -14.594 14.25 16.75 1 42.31 30 VAL B O 1
ATOM 1310 N N . ASN B 1 31 ? -15.156 14.727 18.734 1 40.12 31 ASN B N 1
ATOM 1311 C CA . ASN B 1 31 ? -15.531 13.328 18.938 1 40.12 31 ASN B CA 1
ATOM 1312 C C . ASN B 1 31 ? -16.641 12.906 17.984 1 40.12 31 ASN B C 1
ATOM 1314 O O . ASN B 1 31 ? -17.578 12.211 18.391 1 40.12 31 ASN B O 1
ATOM 1318 N N . SER B 1 32 ? -17.109 14.047 17.375 1 37.22 32 SER B N 1
ATOM 1319 C CA . SER B 1 32 ? -18.219 13.469 16.625 1 37.22 32 SER B CA 1
ATOM 1320 C C . SER B 1 32 ? -17.859 12.086 16.078 1 37.22 32 SER B C 1
ATOM 1322 O O . SER B 1 32 ? -17.078 11.977 15.133 1 37.22 32 SER B O 1
ATOM 1324 N N . PHE B 1 33 ? -17.406 11.352 17 1 37.5 33 PHE B N 1
ATOM 1325 C CA . PHE B 1 33 ? -17.734 9.977 16.625 1 37.5 33 PHE B CA 1
ATOM 1326 C C . PHE B 1 33 ? -18.969 9.938 15.727 1 37.5 33 PHE B C 1
ATOM 1328 O O . PHE B 1 33 ? -20 9.398 16.109 1 37.5 33 PHE B O 1
ATOM 1335 N N . SER B 1 34 ? -19.609 11.242 15.648 1 37.94 34 SER B N 1
ATOM 1336 C CA . SER B 1 34 ? -20.938 11.164 15.039 1 37.94 34 SER B CA 1
ATOM 1337 C C . SER B 1 34 ? -21.078 9.898 14.195 1 37.94 34 SER B C 1
ATOM 1339 O O . SER B 1 34 ? -20.094 9.195 13.961 1 37.94 34 SER B O 1
ATOM 1341 N N . SER B 1 35 ? -22.156 10.18 13.211 1 34.16 35 SER B N 1
ATOM 1342 C CA . SER B 1 35 ? -22.781 9.102 12.461 1 34.16 35 SER B CA 1
ATOM 1343 C C . SER B 1 35 ? -21.75 8.117 11.938 1 34.16 35 SER B C 1
ATOM 1345 O O . SER B 1 35 ? -20.656 8.508 11.547 1 34.16 35 SER B O 1
ATOM 1347 N N . SER B 1 36 ? -21.625 7.078 12.609 1 36 36 SER B N 1
ATOM 1348 C CA . SER B 1 36 ? -21.25 5.766 12.094 1 36 36 SER B CA 1
ATOM 1349 C C . SER B 1 36 ? -21.078 5.793 10.578 1 36 36 SER B C 1
ATOM 1351 O O . SER B 1 36 ? -21.266 4.773 9.914 1 36 36 SER B O 1
ATOM 1353 N N . ASN B 1 37 ? -21.422 6.871 10.07 1 43.22 37 ASN B N 1
ATOM 1354 C CA . ASN B 1 37 ? -21.328 6.602 8.641 1 43.22 37 ASN B CA 1
ATOM 1355 C C . ASN B 1 37 ? -20.047 5.863 8.289 1 43.22 37 ASN B C 1
ATOM 1357 O O . ASN B 1 37 ? -18.953 6.316 8.625 1 43.22 37 ASN B O 1
ATOM 1361 N N . SER B 1 38 ? -20.094 4.617 8.555 1 57.47 38 SER B N 1
ATOM 1362 C CA . SER B 1 38 ? -19.281 3.416 8.375 1 57.47 38 SER B CA 1
ATOM 1363 C C . SER B 1 38 ? -18.156 3.652 7.375 1 57.47 38 SER B C 1
ATOM 1365 O O . SER B 1 38 ? -18.344 3.527 6.164 1 57.47 38 SER B O 1
ATOM 1367 N N . LYS B 1 39 ? -17.344 4.691 7.777 1 80.94 39 LYS B N 1
ATOM 1368 C CA . LYS B 1 39 ? -16.203 4.859 6.867 1 80.94 39 LYS B CA 1
ATOM 1369 C C . LYS B 1 39 ? -15.672 3.51 6.402 1 80.94 39 LYS B C 1
ATOM 1371 O O . LYS B 1 39 ? -15.508 2.592 7.207 1 80.94 39 LYS B O 1
ATOM 1376 N N . GLU B 1 40 ? -15.711 3.494 5.133 1 92.25 40 GLU B N 1
ATOM 1377 C CA . GLU B 1 40 ? -15.18 2.273 4.535 1 92.25 40 GLU B CA 1
ATOM 1378 C C . GLU B 1 40 ? -13.656 2.318 4.449 1 92.25 40 GLU B C 1
ATOM 1380 O O . GLU B 1 40 ? -13.086 3.342 4.078 1 92.25 40 GLU B O 1
ATOM 1385 N N . ASN B 1 41 ? -13.039 1.22 5.004 1 96.31 41 ASN B N 1
ATOM 1386 C CA . ASN B 1 41 ? -11.609 1.104 4.762 1 96.31 41 ASN B CA 1
ATOM 1387 C C . ASN B 1 41 ? -11.281 1.233 3.275 1 96.31 41 ASN B C 1
ATOM 1389 O O . ASN B 1 41 ? -12.102 0.891 2.422 1 96.31 41 ASN B O 1
ATOM 1393 N N . PHE B 1 42 ? -10.094 1.749 2.998 1 98.12 42 PHE B N 1
ATOM 1394 C CA . PHE B 1 42 ? -9.773 1.965 1.592 1 98.12 42 PHE B CA 1
ATOM 1395 C C . PHE B 1 42 ? -8.289 1.737 1.335 1 98.12 42 PHE B C 1
ATOM 1397 O O . PHE B 1 42 ? -7.488 1.715 2.271 1 98.12 42 PHE B O 1
ATOM 1404 N N . GLY B 1 43 ? -7.945 1.498 0.155 1 98.56 43 GLY B N 1
ATOM 1405 C CA . GLY B 1 43 ? -6.633 1.615 -0.459 1 98.56 43 GLY B CA 1
ATOM 1406 C C . GLY B 1 43 ? -6.668 2.305 -1.811 1 98.56 43 GLY B C 1
ATOM 1407 O O . GLY B 1 43 ? -7.512 1.994 -2.65 1 98.56 43 GLY B O 1
ATOM 1408 N N . ILE B 1 44 ? -5.746 3.277 -1.978 1 98.81 44 ILE B N 1
ATOM 1409 C CA . ILE B 1 44 ? -5.773 4.02 -3.232 1 98.81 44 ILE B CA 1
ATOM 1410 C C . ILE B 1 44 ? -4.352 4.391 -3.646 1 98.81 44 ILE B C 1
ATOM 1412 O O . ILE B 1 44 ? -3.533 4.77 -2.807 1 98.81 44 ILE B O 1
ATOM 1416 N N . SER B 1 45 ? -4.082 4.195 -4.93 1 98.75 45 SER B N 1
ATOM 1417 C CA . SER B 1 45 ? -2.803 4.621 -5.488 1 98.75 45 SER B CA 1
ATOM 1418 C C . SER B 1 45 ? -2.777 6.129 -5.719 1 98.75 45 SER B C 1
ATOM 1420 O O . SER B 1 45 ? -3.771 6.711 -6.156 1 98.75 45 SER B O 1
ATOM 1422 N N . VAL B 1 46 ? -1.671 6.719 -5.441 1 98.75 46 VAL B N 1
ATOM 1423 C CA . VAL B 1 46 ? -1.402 8.125 -5.727 1 98.75 46 VAL B CA 1
ATOM 1424 C C . VAL B 1 46 ? 0.007 8.273 -6.293 1 98.75 46 VAL B C 1
ATOM 1426 O O . VAL B 1 46 ? 0.744 7.293 -6.414 1 98.75 46 VAL B O 1
ATOM 1429 N N . VAL B 1 47 ? 0.316 9.406 -6.836 1 98.25 47 VAL B N 1
ATOM 1430 C CA . VAL B 1 47 ? 1.675 9.797 -7.199 1 98.25 47 VAL B CA 1
ATOM 1431 C C . VAL B 1 47 ? 1.963 11.211 -6.688 1 98.25 47 VAL B C 1
ATOM 1433 O O . VAL B 1 47 ? 1.702 12.195 -7.379 1 98.25 47 VAL B O 1
ATOM 1436 N N . TRP B 1 48 ? 2.377 11.266 -5.496 1 98.31 48 TRP B N 1
ATOM 1437 C CA . TRP B 1 48 ? 2.732 12.539 -4.875 1 98.31 48 TRP B CA 1
ATOM 1438 C C . TRP B 1 48 ? 4.246 12.711 -4.812 1 98.31 48 TRP B C 1
ATOM 1440 O O . TRP B 1 48 ? 4.902 12.172 -3.914 1 98.31 48 TRP B O 1
ATOM 1450 N N . LYS B 1 49 ? 4.773 13.508 -5.637 1 97.75 49 LYS B N 1
ATOM 1451 C CA . LYS B 1 49 ? 6.211 13.742 -5.734 1 97.75 49 LYS B CA 1
ATOM 1452 C C . LYS B 1 49 ? 6.641 14.914 -4.859 1 97.75 49 LYS B C 1
ATOM 1454 O O . LYS B 1 49 ? 5.902 15.891 -4.723 1 97.75 49 LYS B O 1
ATOM 1459 N N . PRO B 1 50 ? 7.82 14.727 -4.316 1 96.94 50 PRO B N 1
ATOM 1460 C CA . PRO B 1 50 ? 8.336 15.906 -3.611 1 96.94 50 PRO B CA 1
ATOM 1461 C C . PRO B 1 50 ? 8.422 17.141 -4.504 1 96.94 50 PRO B C 1
ATOM 1463 O O . PRO B 1 50 ? 8.773 17.031 -5.684 1 96.94 50 PRO B O 1
ATOM 1466 N N . GLN B 1 51 ? 7.996 18.219 -3.93 1 92.25 51 GLN B N 1
ATOM 1467 C CA . GLN B 1 51 ? 8 19.484 -4.637 1 92.25 51 GLN B CA 1
ATOM 1468 C C . GLN B 1 51 ? 9.07 20.422 -4.078 1 92.25 51 GLN B C 1
ATOM 1470 O O . GLN B 1 51 ? 9.445 20.312 -2.912 1 92.25 51 GLN B O 1
ATOM 1475 N N . GLY B 1 52 ? 9.594 21.234 -4.945 1 82.38 52 GLY B N 1
ATOM 1476 C CA . GLY B 1 52 ? 10.484 22.281 -4.492 1 82.38 52 GLY B CA 1
ATOM 1477 C C . GLY B 1 52 ? 9.766 23.438 -3.83 1 82.38 52 GLY B C 1
ATOM 1478 O O . GLY B 1 52 ? 10.352 24.172 -3.037 1 82.38 52 GLY B O 1
ATOM 1479 N N . SER B 1 53 ? 8.469 23.547 -4.227 1 77.69 53 SER B N 1
ATOM 1480 C CA . SER B 1 53 ? 7.672 24.641 -3.691 1 77.69 53 SER B CA 1
ATOM 1481 C C . SER B 1 53 ? 6.691 24.156 -2.633 1 77.69 53 SER B C 1
ATOM 1483 O O . SER B 1 53 ? 6.324 22.969 -2.621 1 77.69 53 SER B O 1
ATOM 1485 N N . ALA B 1 54 ? 6.371 25.031 -1.771 1 81.31 54 ALA B N 1
ATOM 1486 C CA . ALA B 1 54 ? 5.461 24.719 -0.673 1 81.31 54 ALA B CA 1
ATOM 1487 C C . ALA B 1 54 ? 4.016 25.047 -1.05 1 81.31 54 ALA B C 1
ATOM 1489 O O . ALA B 1 54 ? 3.242 25.531 -0.216 1 81.31 54 ALA B O 1
ATOM 1490 N N . GLU B 1 55 ? 3.689 24.859 -2.322 1 93.5 55 GLU B N 1
ATOM 1491 C CA . GLU B 1 55 ? 2.309 25.141 -2.701 1 93.5 55 GLU B CA 1
ATOM 1492 C C . GLU B 1 55 ? 1.422 23.906 -2.502 1 93.5 55 GLU B C 1
ATOM 1494 O O . GLU B 1 55 ? 1.837 22.781 -2.785 1 93.5 55 GLU B O 1
ATOM 1499 N N . TRP B 1 56 ? 0.252 24.219 -2 1 97.5 56 TRP B N 1
ATOM 1500 C CA . TRP B 1 56 ? -0.751 23.172 -1.865 1 97.5 56 TRP B CA 1
ATOM 1501 C C . TRP B 1 56 ? -1.241 22.703 -3.232 1 97.5 56 TRP B C 1
ATOM 1503 O O . TRP B 1 56 ? -1.452 23.516 -4.133 1 97.5 56 TRP B O 1
ATOM 1513 N N . ILE B 1 57 ? -1.425 21.438 -3.412 1 97.44 57 ILE B N 1
ATOM 1514 C CA . ILE B 1 57 ? -2.021 20.812 -4.59 1 97.44 57 ILE B CA 1
ATOM 1515 C C . ILE B 1 57 ? -3.367 20.203 -4.223 1 97.44 57 ILE B C 1
ATOM 1517 O O . ILE B 1 57 ? -3.459 19.422 -3.275 1 97.44 57 ILE B O 1
ATOM 1521 N N . HIS B 1 58 ? -4.398 20.562 -4.902 1 98.19 58 HIS B N 1
ATOM 1522 C CA . HIS B 1 58 ? -5.703 19.953 -4.668 1 98.19 58 HIS B CA 1
ATOM 1523 C C . HIS B 1 58 ? -5.762 18.547 -5.254 1 98.19 58 HIS B C 1
ATOM 1525 O O . HIS B 1 58 ? -5.312 18.312 -6.379 1 98.19 58 HIS B O 1
ATOM 1531 N N . THR B 1 59 ? -6.32 17.656 -4.445 1 98.31 59 THR B N 1
ATOM 1532 C CA . THR B 1 59 ? -6.387 16.266 -4.895 1 98.31 59 THR B CA 1
ATOM 1533 C C . THR B 1 59 ? -7.523 16.078 -5.898 1 98.31 59 THR B C 1
ATOM 1535 O O . THR B 1 59 ? -8.516 16.812 -5.867 1 98.31 59 THR B O 1
ATOM 1538 N N . PRO B 1 60 ? -7.348 15.117 -6.832 1 98.06 60 PRO B N 1
ATOM 1539 C CA . PRO B 1 60 ? -8.469 14.797 -7.715 1 98.06 60 PRO B CA 1
ATOM 1540 C C . PRO B 1 60 ? -9.688 14.266 -6.953 1 98.06 60 PRO B C 1
ATOM 1542 O O . PRO B 1 60 ? -9.562 13.852 -5.797 1 98.06 60 PRO B O 1
ATOM 1545 N N . GLN B 1 61 ? -10.836 14.32 -7.555 1 97.62 61 GLN B N 1
ATOM 1546 C CA . GLN B 1 61 ? -12.109 13.938 -6.949 1 97.62 61 GLN B CA 1
ATOM 1547 C C . GLN B 1 61 ? -12.039 12.531 -6.363 1 97.62 61 GLN B C 1
ATOM 1549 O O . GLN B 1 61 ? -12.586 12.273 -5.289 1 97.62 61 GLN B O 1
ATOM 1554 N N . GLU B 1 62 ? -11.398 11.633 -7.082 1 97.56 62 GLU B N 1
ATOM 1555 C CA . GLU B 1 62 ? -11.312 10.25 -6.633 1 97.56 62 GLU B CA 1
ATOM 1556 C C . GLU B 1 62 ? -10.617 10.148 -5.281 1 97.56 62 GLU B C 1
ATOM 1558 O O . GLU B 1 62 ? -11.055 9.398 -4.406 1 97.56 62 GLU B O 1
ATOM 1563 N N . VAL B 1 63 ? -9.531 10.844 -5.105 1 98.31 63 VAL B N 1
ATOM 1564 C CA . VAL B 1 63 ? -8.789 10.828 -3.846 1 98.31 63 VAL B CA 1
ATOM 1565 C C . VAL B 1 63 ? -9.641 11.469 -2.744 1 98.31 63 VAL B C 1
ATOM 1567 O O . VAL B 1 63 ? -9.68 10.961 -1.618 1 98.31 63 VAL B O 1
ATOM 1570 N N . HIS B 1 64 ? -10.281 12.555 -3.057 1 96.94 64 HIS B N 1
ATOM 1571 C CA . HIS B 1 64 ? -11.164 13.195 -2.092 1 96.94 64 HIS B CA 1
ATOM 1572 C C . HIS B 1 64 ? -12.242 12.242 -1.603 1 96.94 64 HIS B C 1
ATOM 1574 O O . HIS B 1 64 ? -12.438 12.078 -0.395 1 96.94 64 HIS B O 1
ATOM 1580 N N . GLU B 1 65 ? -12.898 11.578 -2.502 1 96.69 65 GLU B N 1
ATOM 1581 C CA . GLU B 1 65 ? -14.031 10.727 -2.176 1 96.69 65 GLU B CA 1
ATOM 1582 C C . GLU B 1 65 ? -13.586 9.461 -1.45 1 96.69 65 GLU B C 1
ATOM 1584 O O . GLU B 1 65 ? -14.273 8.977 -0.551 1 96.69 65 GLU B O 1
ATOM 1589 N N . THR B 1 66 ? -12.445 8.945 -1.881 1 97.69 66 THR B N 1
ATOM 1590 C CA . THR B 1 66 ? -11.984 7.672 -1.343 1 97.69 66 THR B CA 1
ATOM 1591 C C . THR B 1 66 ? -11.234 7.879 -0.03 1 97.69 66 THR B C 1
ATOM 1593 O O . THR B 1 66 ? -11.523 7.215 0.968 1 97.69 66 THR B O 1
ATOM 1596 N N . ALA B 1 67 ? -10.32 8.828 0.019 1 98.25 67 ALA B N 1
ATOM 1597 C CA . ALA B 1 67 ? -9.398 8.969 1.141 1 98.25 67 ALA B CA 1
ATOM 1598 C C . ALA B 1 67 ? -9.766 10.164 2.008 1 98.25 67 ALA B C 1
ATOM 1600 O O . ALA B 1 67 ? -9.18 10.375 3.07 1 98.25 67 ALA B O 1
ATOM 1601 N N . ALA B 1 68 ? -10.672 11.016 1.516 1 97.88 68 ALA B N 1
ATOM 1602 C CA . ALA B 1 68 ? -11.094 12.219 2.238 1 97.88 68 ALA B CA 1
ATOM 1603 C C . ALA B 1 68 ? -9.922 13.164 2.4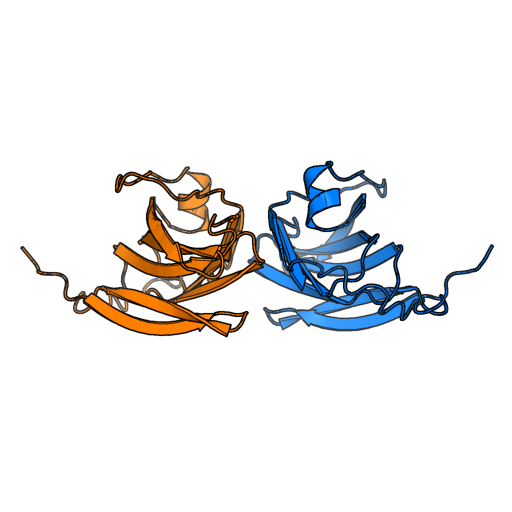67 1 97.88 68 ALA B C 1
ATOM 1605 O O . ALA B 1 68 ? -9.828 13.797 3.52 1 97.88 68 ALA B O 1
ATOM 1606 N N . ILE B 1 69 ? -9.016 13.188 1.579 1 98.06 69 ILE B N 1
ATOM 1607 C CA . ILE B 1 69 ? -7.938 14.164 1.569 1 98.06 69 ILE B CA 1
ATOM 1608 C C . ILE B 1 69 ? -8.164 15.172 0.444 1 98.06 69 ILE B C 1
ATOM 1610 O O . ILE B 1 69 ? -8.242 14.797 -0.728 1 98.06 69 ILE B O 1
ATOM 1614 N N . THR B 1 70 ? -8.25 16.406 0.77 1 98.56 70 THR B N 1
ATOM 1615 C CA . THR B 1 70 ? -8.688 17.391 -0.212 1 98.56 70 THR B CA 1
ATOM 1616 C C . THR B 1 70 ? -7.484 18.094 -0.853 1 98.56 70 THR B C 1
ATOM 1618 O O . THR B 1 70 ? -7.582 18.609 -1.967 1 98.56 70 THR B O 1
ATOM 1621 N N . ARG B 1 71 ? -6.387 18.125 -0.143 1 98.44 71 ARG B N 1
ATOM 1622 C CA . ARG B 1 71 ? -5.164 18.734 -0.661 1 98.44 71 ARG B CA 1
ATOM 1623 C C . ARG B 1 71 ? -3.936 18.203 0.065 1 98.44 71 ARG B C 1
ATOM 1625 O O . ARG B 1 71 ? -4.047 17.656 1.168 1 98.44 71 ARG B O 1
ATOM 1632 N N . TYR B 1 72 ? -2.812 18.375 -0.624 1 98.31 72 TYR B N 1
ATOM 1633 C CA . TYR B 1 72 ? -1.537 17.969 -0.052 1 98.31 72 TYR B CA 1
ATOM 1634 C C . TYR B 1 72 ? -0.401 18.844 -0.559 1 98.31 72 TYR B C 1
ATOM 1636 O O . TYR B 1 72 ? -0.566 19.578 -1.533 1 98.31 72 TYR B O 1
ATOM 1644 N N . LYS B 1 73 ? 0.674 18.844 0.093 1 97.62 73 LYS B N 1
ATOM 1645 C CA . LYS B 1 73 ? 1.967 19.312 -0.39 1 97.62 73 LYS B CA 1
ATOM 1646 C C . LYS B 1 73 ? 3.109 18.484 0.185 1 97.62 73 LYS B C 1
ATOM 1648 O O . LYS B 1 73 ? 3.139 18.203 1.386 1 97.62 73 LYS B O 1
ATOM 1653 N N . LEU B 1 74 ? 3.932 18.016 -0.657 1 98.12 74 LEU B N 1
ATOM 1654 C CA . LEU B 1 74 ? 5.117 17.266 -0.271 1 98.12 74 LEU B CA 1
ATOM 1655 C C . LEU B 1 74 ? 6.387 18.078 -0.521 1 98.12 74 LEU B C 1
ATOM 1657 O O . LEU B 1 74 ? 6.824 18.203 -1.665 1 98.12 74 LEU B O 1
ATOM 1661 N N . VAL B 1 75 ? 6.949 18.516 0.556 1 97.38 75 VAL B N 1
ATOM 1662 C CA . VAL B 1 75 ? 8.086 19.422 0.475 1 97.38 75 VAL B CA 1
ATOM 1663 C C . VAL B 1 75 ? 9.383 18.641 0.63 1 97.38 75 VAL B C 1
ATOM 1665 O O . VAL B 1 75 ? 9.531 17.859 1.561 1 97.38 75 VAL B O 1
ATOM 1668 N N . GLN B 1 76 ? 10.227 18.891 -0.282 1 96.56 76 GLN B N 1
ATOM 1669 C CA . GLN B 1 76 ? 11.562 18.312 -0.192 1 96.56 76 GLN B CA 1
ATOM 1670 C C . GLN B 1 76 ? 12.508 19.25 0.566 1 96.56 76 GLN B C 1
ATOM 1672 O O . GLN B 1 76 ? 12.5 20.453 0.359 1 96.56 76 GLN B O 1
ATOM 1677 N N . HIS B 1 77 ? 13.25 18.625 1.414 1 95.12 77 HIS B N 1
ATOM 1678 C CA . HIS B 1 77 ? 14.32 19.344 2.111 1 95.12 77 HIS B CA 1
ATOM 1679 C C . HIS B 1 77 ? 15.688 18.844 1.668 1 95.12 77 HIS B C 1
ATOM 1681 O O . HIS B 1 77 ? 15.945 18.688 0.471 1 95.12 77 HIS B O 1
ATOM 1687 N N . GLU B 1 78 ? 16.609 18.672 2.57 1 94.81 78 GLU B N 1
ATOM 1688 C CA . GLU B 1 78 ? 17.953 18.266 2.203 1 94.81 78 GLU B CA 1
ATOM 1689 C C . GLU B 1 78 ? 18.047 16.75 2.057 1 94.81 78 GLU B C 1
ATOM 1691 O O . GLU B 1 78 ? 17.234 16.016 2.619 1 94.81 78 GLU B O 1
ATOM 1696 N N . THR B 1 79 ? 18.953 16.328 1.256 1 96.56 79 THR B N 1
ATOM 1697 C CA . THR B 1 79 ? 19.344 14.922 1.185 1 96.56 79 THR B CA 1
ATOM 1698 C C . THR B 1 79 ? 20.531 14.641 2.104 1 96.56 79 THR B C 1
ATOM 1700 O O . THR B 1 79 ? 21.547 15.359 2.061 1 96.56 79 THR B O 1
ATOM 1703 N N . ASN B 1 80 ? 20.375 13.617 2.916 1 96.75 80 ASN B N 1
ATOM 1704 C CA . ASN B 1 80 ? 21.438 13.344 3.875 1 96.75 80 ASN B CA 1
ATOM 1705 C C . ASN B 1 80 ? 22.562 12.531 3.246 1 96.75 80 ASN B C 1
ATOM 1707 O O . ASN B 1 80 ? 22.531 12.219 2.055 1 96.75 80 ASN B O 1
ATOM 1711 N N . SER B 1 81 ? 23.594 12.18 4.07 1 96.25 81 SER B N 1
ATOM 1712 C CA . SER B 1 81 ? 24.797 11.516 3.59 1 96.25 81 SER B CA 1
ATOM 1713 C C . SER B 1 81 ? 24.5 10.086 3.141 1 96.25 81 SER B C 1
ATOM 1715 O O . SER B 1 81 ? 25.234 9.516 2.338 1 96.25 81 SER B O 1
ATOM 1717 N N . ASP B 1 82 ? 23.422 9.523 3.637 1 95.12 82 ASP B N 1
ATOM 1718 C CA . ASP B 1 82 ? 23.062 8.156 3.291 1 95.12 82 ASP B CA 1
ATOM 1719 C C . ASP B 1 82 ? 22.219 8.117 2.012 1 95.12 82 ASP B C 1
ATOM 1721 O O . ASP B 1 82 ? 21.797 7.047 1.577 1 95.12 82 ASP B O 1
ATOM 1725 N N . GLY B 1 83 ? 21.969 9.234 1.445 1 96.81 83 GLY B N 1
ATOM 1726 C CA . GLY B 1 83 ? 21.219 9.297 0.199 1 96.81 83 GLY B CA 1
ATOM 1727 C C . GLY B 1 83 ? 19.719 9.391 0.407 1 96.81 83 GLY B C 1
ATOM 1728 O O . GLY B 1 83 ? 18.953 9.281 -0.548 1 96.81 83 GLY B O 1
ATOM 1729 N N . GLU B 1 84 ? 19.266 9.586 1.598 1 97.62 84 GLU B N 1
ATOM 1730 C CA . GLU B 1 84 ? 17.844 9.75 1.878 1 97.62 84 GLU B CA 1
ATOM 1731 C C . GLU B 1 84 ? 17.438 11.227 1.838 1 97.62 84 GLU B C 1
ATOM 1733 O O . GLU B 1 84 ? 18.141 12.086 2.365 1 97.62 84 GLU B O 1
ATOM 1738 N N . THR B 1 85 ? 16.359 11.492 1.212 1 97.75 85 THR B N 1
ATOM 1739 C CA . THR B 1 85 ? 15.797 12.836 1.161 1 97.75 85 THR B CA 1
ATOM 1740 C C . THR B 1 85 ? 14.82 13.062 2.312 1 97.75 85 THR B C 1
ATOM 1742 O O . THR B 1 85 ? 13.938 12.242 2.553 1 97.75 85 THR B O 1
ATOM 1745 N N . LEU B 1 86 ? 15.086 14.117 3.043 1 97.25 86 LEU B N 1
ATOM 1746 C CA . LEU B 1 86 ? 14.141 14.539 4.07 1 97.25 86 LEU B CA 1
ATOM 1747 C C . LEU B 1 86 ? 12.93 15.234 3.451 1 97.25 86 LEU B C 1
ATOM 1749 O O . LEU B 1 86 ? 13.086 16.078 2.572 1 97.25 86 LEU B O 1
ATOM 1753 N N . CYS B 1 87 ? 11.766 14.789 3.82 1 98 87 CYS B N 1
ATOM 1754 C CA . CYS B 1 87 ? 10.531 15.328 3.266 1 98 87 CYS B CA 1
ATOM 1755 C C . CYS B 1 87 ? 9.523 15.633 4.367 1 98 87 CYS B C 1
ATOM 1757 O O . CYS B 1 87 ? 9.555 15.016 5.434 1 98 87 CYS B O 1
ATOM 1759 N N . THR B 1 88 ? 8.695 16.609 4.137 1 97.81 88 THR B N 1
ATOM 1760 C CA . THR B 1 88 ? 7.488 16.859 4.922 1 97.81 88 THR B CA 1
ATOM 1761 C C . THR B 1 88 ? 6.242 16.75 4.051 1 97.81 88 THR B C 1
ATOM 1763 O O . THR B 1 88 ? 6.09 17.5 3.088 1 97.81 88 THR B O 1
ATOM 1766 N N . LEU B 1 89 ? 5.379 15.828 4.359 1 98.44 89 LEU B N 1
ATOM 1767 C CA . LEU B 1 89 ? 4.066 15.734 3.727 1 98.44 89 LEU B CA 1
ATOM 1768 C C . LEU B 1 89 ? 3.014 16.469 4.551 1 98.44 89 LEU B C 1
ATOM 1770 O O . LEU B 1 89 ? 2.764 16.109 5.703 1 98.44 89 LEU B O 1
ATOM 1774 N N . HIS B 1 90 ? 2.447 17.453 4.008 1 97.75 90 HIS B N 1
ATOM 1775 C CA . HIS B 1 90 ? 1.253 18.094 4.547 1 97.75 90 HIS B CA 1
ATOM 1776 C C . HIS B 1 90 ? -0.006 17.594 3.848 1 97.75 90 HIS B C 1
ATOM 1778 O O . HIS B 1 90 ? -0.016 17.422 2.627 1 97.75 90 HIS B O 1
ATOM 1784 N N . PHE B 1 91 ? -1.069 17.406 4.605 1 98.38 91 PHE B N 1
ATOM 1785 C CA . PHE B 1 91 ? -2.338 17.062 3.98 1 98.38 91 PHE B CA 1
ATOM 1786 C C . PHE B 1 91 ? -3.512 17.547 4.816 1 98.38 91 PHE B C 1
ATOM 1788 O O . PHE B 1 91 ? -3.377 17.766 6.023 1 98.38 91 PHE B O 1
ATOM 1795 N N . THR B 1 92 ? -4.637 17.734 4.203 1 97.81 92 THR B N 1
ATOM 1796 C CA . THR B 1 92 ? -5.883 18.141 4.844 1 97.81 92 THR B CA 1
ATOM 1797 C C . THR B 1 92 ? -6.938 17.047 4.727 1 97.81 92 THR B C 1
ATOM 1799 O O . THR B 1 92 ? -7.297 16.641 3.619 1 97.81 92 THR B O 1
ATOM 1802 N N . ASN B 1 93 ? -7.402 16.562 5.855 1 97.31 93 ASN B N 1
ATOM 1803 C CA . ASN B 1 93 ? -8.445 15.539 5.84 1 97.31 93 ASN B CA 1
ATOM 1804 C C . ASN B 1 93 ? -9.805 16.125 6.203 1 97.31 93 ASN B C 1
ATOM 1806 O O . ASN B 1 93 ? -9.891 17.109 6.941 1 97.31 93 ASN B O 1
ATOM 1810 N N . THR B 1 94 ? -10.852 15.508 5.723 1 96.25 94 THR B N 1
ATOM 1811 C CA . THR B 1 94 ? -12.219 15.914 6.043 1 96.25 94 THR B CA 1
ATOM 1812 C C . THR B 1 94 ? -12.945 14.812 6.805 1 96.25 94 THR B C 1
ATOM 1814 O O . THR B 1 94 ? -14.078 15.008 7.258 1 96.25 94 THR B O 1
ATOM 1817 N N . LYS B 1 95 ? -12.406 13.641 6.871 1 94.62 95 LYS B N 1
ATOM 1818 C CA . LYS B 1 95 ? -12.828 12.547 7.738 1 94.62 95 LYS B CA 1
ATOM 1819 C C . LYS B 1 95 ? -11.672 12.039 8.586 1 94.62 95 LYS B C 1
ATOM 1821 O O . LYS B 1 95 ? -10.508 12.188 8.211 1 94.62 95 LYS B O 1
ATOM 1826 N N . SER B 1 96 ? -12.008 11.469 9.703 1 93.19 96 SER B N 1
ATOM 1827 C CA . SER B 1 96 ? -10.977 10.945 10.602 1 93.19 96 SER B CA 1
ATOM 1828 C C . SER B 1 96 ? -10.609 9.508 10.234 1 93.19 96 SER B C 1
ATOM 1830 O O . SER B 1 96 ? -11.438 8.609 10.32 1 93.19 96 SER B O 1
ATOM 1832 N N . TYR B 1 97 ? -9.43 9.281 9.766 1 95.44 97 TYR B N 1
ATOM 1833 C CA . TYR B 1 97 ? -8.844 7.973 9.484 1 95.44 97 TYR B CA 1
ATOM 1834 C C . TYR B 1 97 ? -7.508 7.812 10.203 1 95.44 97 TYR B C 1
ATOM 1836 O O . TYR B 1 97 ? -6.887 8.805 10.602 1 95.44 97 TYR B O 1
ATOM 1844 N N . GLY B 1 98 ? -7.156 6.598 10.539 1 96.31 98 GLY B N 1
ATOM 1845 C CA . GLY B 1 98 ? -5.742 6.262 10.602 1 96.31 98 GLY B CA 1
ATOM 1846 C C . GLY B 1 98 ? -5.125 6.023 9.242 1 96.31 98 GLY B C 1
ATOM 1847 O O . GLY B 1 98 ? -5.355 4.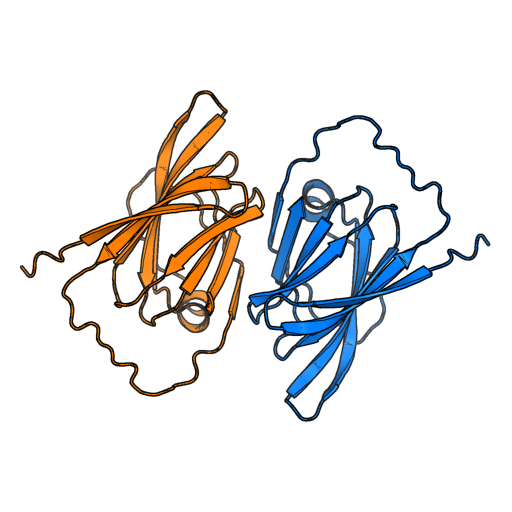98 8.625 1 96.31 98 GLY B O 1
ATOM 1848 N N . TYR B 1 99 ? -4.391 7.008 8.727 1 97.94 99 TYR B N 1
ATOM 1849 C CA . TYR B 1 99 ? -3.814 6.918 7.391 1 97.94 99 TYR B CA 1
ATOM 1850 C C . TYR B 1 99 ? -2.467 6.207 7.422 1 97.94 99 TYR B C 1
ATOM 1852 O O . TYR B 1 99 ? -1.671 6.414 8.344 1 97.94 99 TYR B O 1
ATOM 1860 N N . HIS B 1 100 ? -2.229 5.395 6.441 1 98.69 100 HIS B N 1
ATOM 1861 C CA . HIS B 1 100 ? -0.913 4.855 6.121 1 98.69 100 HIS B CA 1
ATOM 1862 C C . HIS B 1 100 ? -0.421 5.371 4.773 1 98.69 100 HIS B C 1
ATOM 1864 O O . HIS B 1 100 ? -1.049 5.117 3.742 1 98.69 100 HIS B O 1
ATOM 1870 N N . PHE B 1 101 ? 0.651 6.125 4.734 1 98.88 101 PHE B N 1
ATOM 1871 C CA . PHE B 1 101 ? 1.273 6.621 3.514 1 98.88 101 PHE B CA 1
ATOM 1872 C C . PHE B 1 101 ? 2.48 5.77 3.137 1 98.88 101 PHE B C 1
ATOM 1874 O O . PHE B 1 101 ? 3.412 5.621 3.93 1 98.88 101 PHE B O 1
ATOM 1881 N N . PHE B 1 102 ? 2.475 5.18 1.935 1 98.88 102 PHE B N 1
ATOM 1882 C CA . PHE B 1 102 ? 3.566 4.34 1.452 1 98.88 102 PHE B CA 1
ATOM 1883 C C . PHE B 1 102 ? 4.406 5.086 0.42 1 98.88 102 PHE B C 1
ATOM 1885 O O . PHE B 1 102 ? 3.863 5.695 -0.503 1 98.88 102 PHE B O 1
ATOM 1892 N N . ASP B 1 103 ? 5.723 4.98 0.587 1 98.88 103 ASP B N 1
ATOM 1893 C CA . ASP B 1 103 ? 6.586 5.551 -0.439 1 98.88 103 ASP B CA 1
ATOM 1894 C C . ASP B 1 103 ? 7.109 4.469 -1.381 1 98.88 103 ASP B C 1
ATOM 1896 O O . ASP B 1 103 ? 6.699 3.309 -1.293 1 98.88 1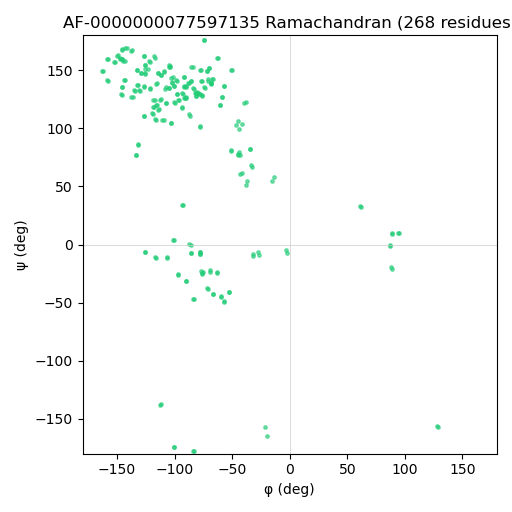03 ASP B O 1
ATOM 1900 N N . GLN B 1 104 ? 7.961 4.793 -2.256 1 98.62 104 GLN B N 1
ATOM 1901 C CA . GLN B 1 104 ? 8.406 3.9 -3.32 1 98.62 104 GLN B CA 1
ATOM 1902 C C . GLN B 1 104 ? 9.422 2.887 -2.797 1 98.62 104 GLN B C 1
ATOM 1904 O O . GLN B 1 104 ? 9.805 1.96 -3.514 1 98.62 104 GLN B O 1
ATOM 1909 N N . THR B 1 105 ? 9.891 3.025 -1.55 1 98 105 THR B N 1
ATOM 1910 C CA . THR B 1 105 ? 10.727 1.989 -0.953 1 98 105 THR B CA 1
ATOM 1911 C C . THR B 1 105 ? 9.867 0.901 -0.316 1 98 105 THR B C 1
ATOM 1913 O O . THR B 1 105 ? 10.383 -0.133 0.114 1 98 105 THR B O 1
ATOM 1916 N N . GLY B 1 106 ? 8.531 1.186 -0.295 1 98.19 106 GLY B N 1
ATOM 1917 C CA . GLY B 1 106 ? 7.625 0.291 0.404 1 98.19 106 GLY B CA 1
ATOM 1918 C C . GLY B 1 106 ? 7.488 0.613 1.88 1 98.19 106 GLY B C 1
ATOM 1919 O O . GLY B 1 106 ? 6.789 -0.088 2.611 1 98.19 106 GLY B O 1
ATOM 1920 N N . ASP B 1 107 ? 8.219 1.636 2.371 1 98.38 107 ASP B N 1
ATOM 1921 C CA . ASP B 1 107 ? 8.078 2.055 3.764 1 98.38 107 ASP B CA 1
ATOM 1922 C C . ASP B 1 107 ? 6.723 2.723 4.004 1 98.38 107 ASP B C 1
ATOM 1924 O O . ASP B 1 107 ? 6.113 3.254 3.072 1 98.38 107 ASP B O 1
ATOM 1928 N N . LYS B 1 108 ? 6.238 2.641 5.18 1 98.12 108 LYS B N 1
ATOM 1929 C CA . LYS B 1 108 ? 4.902 3.094 5.551 1 98.12 108 LYS B CA 1
ATOM 1930 C C . LYS B 1 108 ? 4.957 4.055 6.734 1 98.12 108 LYS B C 1
ATOM 1932 O O . LYS B 1 108 ? 5.664 3.805 7.715 1 98.12 108 LYS B O 1
ATOM 1937 N N . TYR B 1 109 ? 4.223 5.152 6.688 1 98.38 109 TYR B N 1
ATOM 1938 C CA . TYR B 1 109 ? 4.102 6.148 7.746 1 98.38 109 TYR B CA 1
ATOM 1939 C C . TYR B 1 109 ? 2.66 6.262 8.227 1 98.38 109 TYR B C 1
ATOM 1941 O O . TYR B 1 109 ? 1.787 6.727 7.488 1 98.38 109 TYR B O 1
ATOM 1949 N N . TRP B 1 110 ? 2.445 5.863 9.422 1 97.81 110 TRP B N 1
ATOM 1950 C CA . TRP B 1 110 ? 1.102 5.855 9.992 1 97.81 110 TRP B CA 1
ATOM 1951 C C . TRP B 1 110 ? 0.795 7.18 10.68 1 97.81 110 TRP B C 1
ATOM 1953 O O . TRP B 1 110 ? 1.588 7.664 11.492 1 97.81 110 TRP B O 1
ATOM 1963 N N . VAL B 1 111 ? -0.307 7.848 10.336 1 96.69 111 VAL B N 1
ATOM 1964 C CA . VAL B 1 111 ? -0.767 9.102 10.922 1 96.69 111 VAL B CA 1
ATOM 1965 C C . VAL B 1 111 ? -2.211 8.953 11.398 1 96.69 111 VAL B C 1
ATOM 1967 O O . VAL B 1 111 ? -3.129 8.836 10.578 1 96.69 111 VAL B O 1
ATOM 1970 N N . SER B 1 112 ? -2.42 8.961 12.602 1 93.75 112 SER B N 1
ATOM 1971 C CA . SER B 1 112 ? -3.773 9.023 13.141 1 93.75 112 SER B CA 1
ATOM 1972 C C . SER B 1 112 ? -4.305 10.453 13.133 1 93.75 112 SER B C 1
ATOM 1974 O O . SER B 1 112 ? -3.611 11.383 13.562 1 93.75 112 SER B O 1
ATOM 1976 N N . THR B 1 113 ? -5.539 10.586 12.602 1 93.44 113 THR B N 1
ATOM 1977 C CA . THR B 1 113 ? -6.156 11.906 12.57 1 93.44 113 THR B CA 1
ATOM 1978 C C . THR B 1 113 ? -7.422 11.93 13.422 1 93.44 113 THR B C 1
ATOM 1980 O O . THR B 1 113 ? -8.445 11.359 13.039 1 93.44 113 THR B O 1
ATOM 1983 N N . TRP B 1 114 ? -7.41 12.555 14.523 1 88.44 114 TRP B N 1
ATOM 1984 C CA . TRP B 1 114 ? -8.57 12.656 15.406 1 88.44 114 TRP B CA 1
ATOM 1985 C C . TRP B 1 114 ? -9.406 13.883 15.055 1 88.44 114 TRP B C 1
ATOM 1987 O O . TRP B 1 114 ? -10.625 13.883 15.234 1 88.44 114 TRP B O 1
ATOM 1997 N N . LEU B 1 115 ? -8.719 14.891 14.586 1 89.44 115 LEU B N 1
ATOM 1998 C CA . LEU B 1 115 ? -9.375 16.125 14.148 1 89.44 115 LEU B CA 1
ATOM 1999 C C . LEU B 1 115 ? -9.25 16.297 12.641 1 89.44 115 LEU B C 1
ATOM 2001 O O . LEU B 1 115 ? -8.242 15.898 12.047 1 89.44 115 LEU B O 1
ATOM 2005 N N . LYS B 1 116 ? -10.266 16.859 12.078 1 91.94 116 LYS B N 1
ATOM 2006 C CA . LYS B 1 116 ? -10.188 17.281 10.68 1 91.94 116 LYS B CA 1
ATOM 2007 C C . LYS B 1 116 ? -9.289 18.5 10.531 1 91.94 116 LYS B C 1
ATOM 2009 O O . LYS B 1 116 ? -9.219 19.344 11.43 1 91.94 116 LYS B O 1
ATOM 2014 N N . GLY B 1 117 ? -8.68 18.578 9.445 1 94.19 117 GLY B N 1
ATOM 2015 C CA . GLY B 1 117 ? -7.805 19.719 9.195 1 94.19 117 GLY B CA 1
ATOM 2016 C C . GLY B 1 117 ? -6.414 19.312 8.742 1 94.19 117 GLY B C 1
ATOM 2017 O O . GLY B 1 117 ? -6.242 18.266 8.117 1 94.19 117 GLY B O 1
ATOM 2018 N N . ASN B 1 118 ? -5.465 20.188 8.953 1 95.56 118 ASN B N 1
ATOM 2019 C CA . ASN B 1 118 ? -4.105 20 8.453 1 95.56 118 ASN B CA 1
ATOM 2020 C C . ASN B 1 118 ? -3.289 19.094 9.359 1 95.56 118 ASN B C 1
ATOM 2022 O O . ASN B 1 118 ? -3.314 19.234 10.586 1 95.56 118 ASN B O 1
ATOM 2026 N N . HIS B 1 119 ? -2.676 18.156 8.805 1 97.06 119 HIS B N 1
ATOM 2027 C CA . HIS B 1 119 ? -1.679 17.281 9.43 1 97.06 119 HIS B CA 1
ATOM 2028 C C . HIS B 1 119 ? -0.385 17.266 8.617 1 97.06 119 HIS B C 1
ATOM 2030 O O . HIS B 1 119 ? -0.367 17.688 7.461 1 97.06 119 HIS B O 1
ATOM 2036 N N . SER B 1 120 ? 0.637 16.844 9.242 1 96.81 120 SER B N 1
ATOM 2037 C CA . SER B 1 120 ? 1.861 16.641 8.477 1 96.81 120 SER B CA 1
ATOM 2038 C C . SER B 1 120 ? 2.686 15.492 9.023 1 96.81 120 SER B C 1
ATOM 2040 O O . SER B 1 120 ? 2.502 15.086 10.18 1 96.81 120 SER B O 1
ATOM 2042 N N . VAL B 1 121 ? 3.51 15 8.234 1 98.31 121 VAL B N 1
ATOM 2043 C CA . VAL B 1 121 ? 4.461 13.945 8.586 1 98.31 121 VAL B CA 1
ATOM 2044 C C . VAL B 1 121 ? 5.836 14.281 8.008 1 98.31 121 VAL B C 1
ATOM 2046 O O . VAL B 1 121 ? 5.961 14.594 6.824 1 98.31 121 VAL B O 1
ATOM 2049 N N . ASP B 1 122 ? 6.852 14.281 8.828 1 98 122 ASP B N 1
ATOM 2050 C CA . ASP B 1 122 ? 8.25 14.398 8.43 1 98 122 ASP B CA 1
ATOM 2051 C C . ASP B 1 122 ? 8.906 13.023 8.336 1 98 122 ASP B C 1
ATOM 2053 O O . ASP B 1 122 ? 8.914 12.266 9.305 1 98 122 ASP B O 1
ATOM 2057 N N . TYR B 1 123 ? 9.461 12.711 7.227 1 98.44 123 TYR B N 1
ATOM 2058 C CA . TYR B 1 123 ? 10.109 11.422 7.031 1 98.44 123 TYR B CA 1
ATOM 2059 C C . TYR B 1 123 ? 11.32 11.547 6.113 1 98.44 123 TYR B C 1
ATOM 2061 O O . TYR B 1 123 ? 11.555 12.609 5.531 1 98.44 123 TYR B O 1
ATOM 2069 N N . LYS B 1 124 ? 12.102 10.547 6.066 1 98.25 124 LYS B N 1
ATOM 2070 C CA . LYS B 1 124 ? 13.227 10.461 5.141 1 98.25 124 LYS B CA 1
ATOM 2071 C C . LYS B 1 124 ? 13.164 9.18 4.312 1 98.25 124 LYS B C 1
ATOM 2073 O O . LYS B 1 124 ? 12.68 8.156 4.789 1 98.25 124 LYS B O 1
ATOM 2078 N N . SER B 1 125 ? 13.609 9.297 3.154 1 98.44 125 SER B N 1
ATOM 2079 C CA . SER B 1 125 ? 13.5 8.164 2.242 1 98.44 125 SER B CA 1
ATOM 2080 C C . SER B 1 125 ? 14.445 8.305 1.061 1 98.44 125 SER B C 1
ATOM 2082 O O . SER B 1 125 ? 14.711 9.414 0.601 1 98.44 125 SER B O 1
ATOM 2084 N N . LYS B 1 126 ? 14.945 7.215 0.503 1 97.81 126 LYS B N 1
ATOM 2085 C CA . LYS B 1 126 ? 15.727 7.215 -0.729 1 97.81 126 LYS B CA 1
ATOM 2086 C C . LYS B 1 126 ? 14.828 7.402 -1.95 1 97.81 126 LYS B C 1
ATOM 2088 O O . LYS B 1 126 ? 15.297 7.824 -3.01 1 97.81 126 LYS B O 1
ATOM 2093 N N . LYS B 1 127 ? 13.602 7.059 -1.885 1 98.25 127 LYS B N 1
ATOM 2094 C CA . LYS B 1 127 ? 12.555 7.246 -2.889 1 98.25 127 LYS B CA 1
ATOM 2095 C C . LYS B 1 127 ? 11.281 7.801 -2.262 1 98.25 127 LYS B C 1
ATOM 2097 O O . LYS B 1 127 ? 10.305 7.07 -2.076 1 98.25 127 LYS B O 1
ATOM 2102 N N . PRO B 1 128 ? 11.227 9.086 -1.952 1 98.38 128 PRO B N 1
ATOM 2103 C CA . PRO B 1 128 ? 10.258 9.664 -1.016 1 98.38 128 PRO B CA 1
ATOM 2104 C C . PRO B 1 128 ? 8.875 9.844 -1.631 1 98.38 128 PRO B C 1
ATOM 2106 O O . PRO B 1 128 ? 7.922 10.18 -0.924 1 98.38 128 PRO B O 1
ATOM 2109 N N . THR B 1 129 ? 8.703 9.602 -2.963 1 98.62 129 THR B N 1
ATOM 2110 C CA . THR B 1 129 ? 7.387 9.766 -3.564 1 98.62 129 THR B CA 1
ATOM 2111 C C . THR B 1 129 ? 6.367 8.859 -2.875 1 98.62 129 THR B C 1
ATOM 2113 O O . THR B 1 129 ? 6.613 7.672 -2.682 1 98.62 129 THR B O 1
ATOM 2116 N N . ILE B 1 130 ? 5.254 9.508 -2.428 1 98.81 130 ILE B N 1
ATOM 2117 C CA . ILE B 1 130 ? 4.16 8.703 -1.88 1 98.81 130 ILE B CA 1
ATOM 2118 C C . ILE B 1 130 ? 3.355 8.086 -3.018 1 98.81 130 ILE B C 1
ATOM 2120 O O . ILE B 1 130 ? 2.902 8.781 -3.926 1 98.81 130 ILE B O 1
ATOM 2124 N N . VAL B 1 131 ? 3.109 6.719 -2.973 1 98.88 131 VAL B N 1
ATOM 2125 C CA . VAL B 1 131 ? 2.547 6.051 -4.141 1 98.88 131 VAL B CA 1
ATOM 2126 C C . VAL B 1 131 ? 1.283 5.293 -3.74 1 98.88 131 VAL B C 1
ATOM 2128 O O . VAL B 1 131 ? 0.56 4.781 -4.602 1 98.88 131 VAL B O 1
ATOM 2131 N N . PHE B 1 132 ? 0.989 5.234 -2.51 1 98.88 132 PHE B N 1
ATOM 2132 C CA . PHE B 1 132 ? -0.181 4.504 -2.041 1 98.88 132 PHE B CA 1
ATOM 2133 C C . PHE B 1 132 ? -0.621 5.004 -0.67 1 98.88 132 PHE B C 1
ATOM 2135 O O . PHE B 1 132 ? 0.214 5.363 0.163 1 98.88 132 PHE B O 1
ATOM 2142 N N . ILE B 1 133 ? -1.912 5.094 -0.448 1 98.94 133 ILE B N 1
ATOM 2143 C CA . ILE B 1 133 ? -2.504 5.48 0.828 1 98.94 133 ILE B CA 1
ATOM 2144 C C . ILE B 1 133 ? -3.586 4.477 1.22 1 98.94 133 ILE B C 1
ATOM 2146 O O . ILE B 1 133 ? -4.383 4.051 0.378 1 98.94 133 ILE B O 1
ATOM 2150 N N . THR B 1 134 ? -3.574 4.027 2.408 1 98.62 134 THR B N 1
ATOM 2151 C CA . THR B 1 134 ? -4.695 3.287 2.975 1 98.62 134 THR B CA 1
ATOM 2152 C C . THR B 1 134 ? -5.23 3.986 4.223 1 98.62 134 THR B C 1
ATOM 2154 O O . THR B 1 134 ? -4.535 4.812 4.824 1 98.62 134 THR B O 1
ATOM 2157 N N . GLY B 1 135 ? -6.473 3.688 4.527 1 97.44 135 GLY B N 1
ATOM 2158 C CA . GLY B 1 135 ? -7.105 4.23 5.719 1 97.44 135 GLY B CA 1
ATOM 2159 C C . GLY B 1 135 ? -8.039 3.244 6.398 1 97.44 135 GLY B C 1
ATOM 2160 O O . GLY B 1 135 ? -8.75 2.488 5.727 1 97.44 135 GLY B O 1
ATOM 2161 N N . ASP B 1 136 ? -8.039 3.234 7.723 1 93.38 136 ASP B N 1
ATOM 2162 C CA . ASP B 1 136 ? -8.922 2.389 8.516 1 93.38 136 ASP B CA 1
ATOM 2163 C C . ASP B 1 136 ? -9.492 3.154 9.711 1 93.38 136 ASP B C 1
ATOM 2165 O O . ASP B 1 136 ? -8.992 4.227 10.062 1 93.38 136 ASP B O 1
#

pLDDT: mean 89.52, std 17.48, range [32.78, 98.94]

Radius of gyration: 20.03 Å; Cα contacts (8 Å, |Δi|>4): 675; chains: 2; bounding box: 48×66×41 Å

Foldseek 3Di:
DPPFDKDKDWDAWPVGFIKMKIATDDPCLCVCCPDCPVLDKDKDWDWADADCDQDKDADDPVCCVNVQWGIKHKHWDDQDPVQKIKIKIKIFGPDWWFKWWAFPVRIIDTDGYSDTTIMMMIGIGNGGTTTMMITD/DPPFDKDKDWDAWPVGFIKMKIATDDPCLCVCCPDCPVQDKDKDWDWADADCDQDKDADDPVCCVNVQWGIKHKHWDDQDPVQKIKIKIKIFGPDWWFKWWAFPVRIIDTDGYSDTTIMMMIGIGNGGTTTMMITD

Sequence (272 aa):
MSTDDFQTETALSSKGNEYTITRPVGGEVVNSFSSSNSKENFGISVVWKPQGSAEWIHTPQEVHETAAITRYKLVQHETNSDGETLCTLHFTNTKSYGYHFFDQTGDKYWVSTWLKGNHSVDYKSKKPTIVFITGDMSTDDFQTETALSSKGNEYTITRPVGGEVVNSFSSSNSKENFGISVVWKPQGSAEWIHTPQEVHETAAITRYKLVQHETNSDGETLCTLHFTNTKSYGYHFFDQTGDKYWVSTWLKGNHSVDYKSKKPTIVFITGD

Secondary structure (DSSP, 8-state):
----EEEEEEEE-TTS-EEEEEEEESS-------S------EEEEEEE--BSS---EEPPHHHHHHH-EEEEEEEEEEE-TTSPEEEEEEEEESS--EEEEEETTS-EEEEE-SSSEEEEEEEEESS--EEEEEE-/----EEEEEEEE-TTS-EEEEEEEESS-------S------EEEEEEE--BSS---EEPPHHHHHHH-EEEEEEEEEEE-TTSPEEEEEEE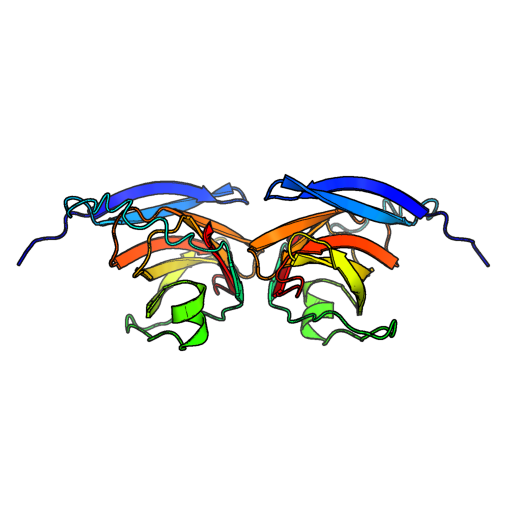EESS--EEEEEETTS-EEEEE-SSSEEEEEEEEESS--EEEEEE-

Organism: Pleurotus ostreatus (NCBI:txid5322)

Solvent-accessible surface area (backbone atoms only — not comparable to full-atom values): 14283 Å² total; per-residue (Å²): 126,85,71,70,43,66,45,76,48,78,46,67,30,79,77,64,47,68,33,38,37,38,37,67,40,86,57,71,59,48,64,62,68,50,78,69,70,69,75,67,47,21,31,48,63,50,82,48,58,67,26,91,54,89,57,76,41,73,47,58,68,68,46,28,73,64,71,28,31,53,32,33,32,33,30,52,64,60,64,49,95,86,55,28,34,32,33,39,40,37,38,31,32,75,56,68,33,43,34,35,44,23,20,36,45,44,38,36,46,79,45,78,36,70,50,66,39,66,34,35,38,38,42,65,26,76,42,63,34,33,28,34,39,30,34,85,129,84,71,70,42,65,45,75,47,77,47,67,29,80,76,64,47,69,32,37,37,39,38,65,41,88,57,72,57,50,63,63,68,50,79,69,71,68,74,66,48,20,30,46,62,51,82,47,58,66,28,93,53,90,57,78,42,74,46,57,68,68,46,27,72,63,71,27,32,53,31,34,32,34,30,53,63,59,65,48,96,87,58,26,34,33,33,38,39,36,37,30,32,78,55,68,32,42,32,35,44,23,21,37,45,43,39,37,46,78,46,76,36,71,51,66,39,63,36,35,38,38,42,65,27,77,43,65,34,33,27,33,40,31,34,87